Protein AF-A0A9D8BHU9-F1 (afdb_monomer_lite)

Radius of gyration: 30.27 Å; chains: 1; bounding box: 78×52×70 Å

Secondary structure (DSSP, 8-state):
---THHHHTT-TTHHHHTT----SSPPP---HHHHHHHHHHHHS-TTS-HHHHHHHHHHHH-S---HHHHHHHHHHHHHHHHHHTT---------HHHHHHHHHHHHTT--HHHHHHHHHHHH-S---HHHHHHHHHHHHHHHHHHHHHHHHHHHHHHHHTT----HHHHHHHHHHHHHHHHHHHHHHHHHHHHHHHT-S---HHHHHHHHHHHHHHHTT--S-SS----HHHHHHHHHHHHTT--HHHHHHHHHHHH-S---HHHHHHHHHHHHHHHTT--

Structure (mmCIF, N/CA/C/O backbone):
data_AF-A0A9D8BHU9-F1
#
_entry.id   AF-A0A9D8BHU9-F1
#
loop_
_atom_site.group_PDB
_atom_site.id
_atom_site.type_symbol
_atom_site.label_atom_id
_atom_site.label_alt_id
_atom_site.label_comp_id
_atom_site.label_asym_id
_atom_site.label_entity_id
_atom_site.label_seq_id
_atom_site.pdbx_PDB_ins_code
_atom_site.Cartn_x
_atom_site.Cartn_y
_atom_site.Cartn_z
_atom_site.occupancy
_atom_site.B_iso_or_equiv
_atom_site.auth_seq_id
_atom_site.auth_comp_id
_atom_site.auth_asym_id
_atom_site.auth_atom_id
_atom_site.pdbx_PDB_model_num
ATOM 1 N N . MET A 1 1 ? 46.594 -18.422 -34.833 1.00 39.94 1 MET A N 1
ATOM 2 C CA . MET A 1 1 ? 45.752 -19.369 -34.076 1.00 39.94 1 MET A CA 1
ATOM 3 C C . MET A 1 1 ? 44.321 -18.938 -34.305 1.00 39.94 1 MET A C 1
ATOM 5 O O . MET A 1 1 ? 43.954 -17.862 -33.851 1.00 39.94 1 MET A O 1
ATOM 9 N N . GLU A 1 2 ? 43.574 -19.677 -35.121 1.00 33.12 2 GLU A N 1
ATOM 10 C CA . GLU A 1 2 ? 42.150 -19.392 -35.324 1.00 33.12 2 GLU A CA 1
ATOM 11 C C . GLU A 1 2 ? 41.398 -19.669 -34.018 1.00 33.12 2 GLU A C 1
ATOM 13 O O . GLU A 1 2 ? 41.682 -20.653 -33.335 1.00 33.12 2 GLU A O 1
ATOM 18 N N . SER A 1 3 ? 40.510 -18.754 -33.623 1.00 39.00 3 SER A N 1
ATOM 19 C CA . SER A 1 3 ? 39.785 -18.862 -32.361 1.00 39.00 3 SER A CA 1
ATOM 20 C C . SER A 1 3 ? 38.813 -20.039 -32.400 1.00 39.00 3 SER A C 1
ATOM 22 O O . SER A 1 3 ? 38.124 -20.273 -33.395 1.00 39.00 3 SER A O 1
ATOM 24 N N . VAL A 1 4 ? 38.717 -20.743 -31.272 1.00 40.56 4 VAL A N 1
ATOM 25 C CA . VAL A 1 4 ? 37.758 -21.832 -31.006 1.00 40.56 4 VAL A CA 1
ATOM 26 C C . VAL A 1 4 ? 36.315 -21.425 -31.375 1.00 40.56 4 VAL A C 1
ATOM 28 O O . VAL A 1 4 ? 35.506 -22.258 -31.775 1.00 40.56 4 VAL A O 1
ATOM 31 N N . SER A 1 5 ? 36.022 -20.119 -31.374 1.00 46.56 5 SER A N 1
ATOM 32 C CA . SER A 1 5 ? 34.764 -19.494 -31.799 1.00 46.56 5 SER A CA 1
ATOM 33 C C . SER A 1 5 ? 34.337 -19.806 -33.243 1.00 46.56 5 SER A C 1
ATOM 35 O O . SER A 1 5 ? 33.141 -19.843 -33.518 1.00 46.56 5 SER A O 1
ATOM 37 N N . ARG A 1 6 ? 35.267 -20.065 -34.179 1.00 43.34 6 ARG A N 1
ATOM 38 C CA . ARG A 1 6 ? 34.909 -20.423 -35.570 1.00 43.34 6 ARG A CA 1
ATOM 39 C C . ARG A 1 6 ? 34.531 -21.895 -35.757 1.00 43.34 6 ARG A C 1
ATOM 41 O O . ARG A 1 6 ? 33.877 -22.214 -36.744 1.00 43.34 6 ARG A O 1
ATOM 48 N N . GLN A 1 7 ? 34.893 -22.780 -34.827 1.00 44.56 7 GLN A N 1
ATOM 49 C CA . GLN A 1 7 ? 34.564 -24.210 -34.914 1.00 44.56 7 GLN A CA 1
ATOM 50 C C . GLN A 1 7 ? 33.160 -24.543 -34.390 1.00 44.56 7 GLN A C 1
ATOM 52 O O . GLN A 1 7 ? 32.580 -25.540 -34.801 1.00 44.56 7 GLN A O 1
ATOM 57 N N . VAL A 1 8 ? 32.576 -23.702 -33.533 1.00 43.91 8 VAL A N 1
ATOM 58 C CA . VAL A 1 8 ? 31.226 -23.943 -32.985 1.00 43.91 8 VAL A CA 1
ATOM 59 C C . VAL A 1 8 ? 30.130 -23.654 -34.022 1.00 43.91 8 VAL A C 1
ATOM 61 O O . VAL A 1 8 ? 29.099 -24.317 -34.038 1.00 4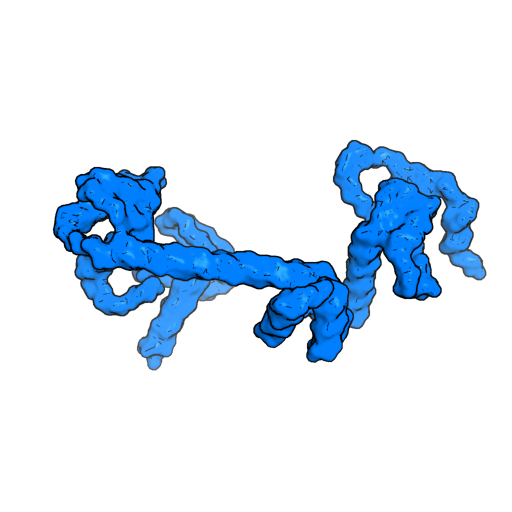3.91 8 VAL A O 1
ATOM 64 N N . LEU A 1 9 ? 30.375 -22.726 -34.954 1.00 42.84 9 LEU A N 1
ATOM 65 C CA . LEU A 1 9 ? 29.434 -22.371 -36.027 1.00 42.84 9 LEU A CA 1
ATOM 66 C C . LEU A 1 9 ? 29.365 -23.401 -37.171 1.00 42.84 9 LEU A C 1
ATOM 68 O O . LEU A 1 9 ? 28.522 -23.262 -38.055 1.00 42.84 9 LEU A O 1
ATOM 72 N N . SER A 1 10 ? 30.229 -24.423 -37.184 1.00 45.78 10 SER A N 1
ATOM 73 C CA . SER A 1 10 ? 30.308 -25.403 -38.276 1.00 45.78 10 SER A CA 1
ATOM 74 C C . SER A 1 10 ? 29.698 -26.774 -37.960 1.00 45.78 10 SER A C 1
ATOM 76 O O . SER A 1 10 ? 29.683 -27.627 -38.846 1.00 45.78 10 SER A O 1
ATOM 78 N N . GLN A 1 11 ? 29.166 -27.010 -36.749 1.00 41.47 11 GLN A N 1
ATOM 79 C CA . GLN A 1 11 ? 28.627 -28.324 -36.363 1.00 41.47 11 GLN A CA 1
ATOM 80 C C . GLN A 1 11 ? 27.308 -28.239 -35.563 1.00 41.47 11 GLN A C 1
ATOM 82 O O . GLN A 1 11 ? 27.327 -28.167 -34.334 1.00 41.47 11 GLN A O 1
ATOM 87 N N . PRO A 1 12 ? 26.140 -28.308 -36.234 1.00 48.16 12 PRO A N 1
ATOM 88 C CA . PRO A 1 12 ? 24.819 -28.215 -35.597 1.00 48.16 12 PRO A CA 1
ATOM 89 C C . PRO A 1 12 ? 24.430 -29.426 -34.726 1.00 48.16 12 PRO A C 1
ATOM 91 O O . PRO A 1 12 ? 23.408 -29.384 -34.042 1.00 48.16 12 PRO A O 1
ATOM 94 N N . GLU A 1 13 ? 25.213 -30.508 -34.725 1.00 44.91 13 GLU A N 1
ATOM 95 C CA . GLU A 1 13 ? 24.886 -31.725 -33.964 1.00 44.91 13 GLU A CA 1
ATOM 96 C C . GLU A 1 13 ? 25.312 -31.652 -32.488 1.00 44.91 13 GLU A C 1
ATOM 98 O O . GLU A 1 13 ? 24.606 -32.171 -31.626 1.00 44.91 13 GLU A O 1
ATOM 103 N N . LEU A 1 14 ? 26.375 -30.906 -32.164 1.00 43.66 14 LEU A N 1
ATOM 104 C CA . LEU A 1 14 ? 26.862 -30.729 -30.785 1.00 43.66 14 LEU A CA 1
ATOM 105 C C . LEU A 1 14 ? 25.908 -29.901 -29.904 1.00 43.66 14 LEU A C 1
ATOM 107 O O . LEU A 1 14 ? 25.854 -30.095 -28.691 1.00 43.66 14 LEU A O 1
ATOM 111 N N . ALA A 1 15 ? 25.100 -29.016 -30.498 1.00 46.72 15 ALA A N 1
ATOM 112 C CA . ALA A 1 15 ? 24.096 -28.236 -29.768 1.00 46.72 15 ALA A CA 1
ATOM 113 C C . ALA A 1 15 ? 22.896 -29.086 -29.306 1.00 46.72 15 ALA A C 1
ATOM 115 O O . ALA A 1 15 ? 22.236 -28.746 -28.322 1.00 46.72 15 ALA A O 1
ATOM 116 N N . LYS A 1 16 ? 22.614 -30.205 -29.991 1.00 44.91 16 LYS A N 1
ATOM 117 C CA . LYS A 1 16 ? 21.457 -31.061 -29.690 1.00 44.91 16 LYS A CA 1
ATOM 118 C C . LYS A 1 16 ? 21.669 -31.961 -28.475 1.00 44.91 16 LYS A C 1
ATOM 120 O O . LYS A 1 16 ? 20.693 -32.289 -27.806 1.00 44.91 16 LYS A O 1
ATOM 125 N N . GLU A 1 17 ? 22.909 -32.315 -28.147 1.00 40.69 17 GLU A N 1
ATOM 126 C CA . GLU A 1 17 ? 23.199 -33.215 -27.021 1.00 40.69 17 GLU A CA 1
ATOM 127 C C . GLU A 1 17 ? 23.060 -32.526 -25.649 1.00 40.69 17 GLU A C 1
ATOM 129 O O . GLU A 1 17 ? 22.723 -33.167 -24.658 1.00 40.69 17 GLU A O 1
ATOM 134 N N . VAL A 1 18 ? 23.209 -31.196 -25.590 1.00 45.12 18 VAL A N 1
ATOM 135 C CA . VAL A 1 18 ? 23.113 -30.415 -24.338 1.00 45.12 18 VAL A CA 1
ATOM 136 C C . VAL A 1 18 ? 21.657 -30.138 -23.917 1.00 45.12 18 VAL A C 1
ATOM 138 O O . VAL A 1 18 ? 21.396 -29.793 -22.766 1.00 45.12 18 VAL A O 1
ATOM 141 N N . LEU A 1 19 ? 20.686 -30.311 -24.820 1.00 43.03 19 LEU A N 1
ATOM 142 C CA . LEU A 1 19 ? 19.278 -29.938 -24.601 1.00 43.03 19 LEU A CA 1
ATOM 143 C C . LEU A 1 19 ? 18.339 -31.135 -24.378 1.00 43.03 19 LEU A C 1
ATOM 145 O O . LEU A 1 19 ? 17.120 -30.970 -24.272 1.00 43.03 19 LEU A O 1
ATOM 149 N N . GLY A 1 20 ? 18.889 -32.344 -24.261 1.00 39.78 20 GLY A N 1
ATOM 150 C CA . GLY A 1 20 ? 18.125 -33.533 -23.909 1.00 39.78 20 GLY A CA 1
ATOM 151 C C . GLY A 1 20 ? 17.653 -33.491 -22.456 1.00 39.78 20 GLY A C 1
ATOM 152 O O . GLY A 1 20 ? 18.454 -33.657 -21.545 1.00 39.78 20 GLY A O 1
ATOM 153 N N . THR A 1 21 ? 16.335 -33.368 -22.271 1.00 40.16 21 THR A N 1
ATOM 154 C CA . THR A 1 21 ? 15.539 -33.468 -21.027 1.00 40.16 21 THR A CA 1
ATOM 155 C C . THR A 1 21 ? 15.385 -32.195 -20.186 1.00 40.16 21 THR A C 1
ATOM 157 O O . THR A 1 21 ? 16.204 -31.918 -19.328 1.00 40.16 21 THR A O 1
ATOM 160 N N . GLN A 1 22 ? 14.259 -31.479 -20.358 1.00 32.69 22 GLN A N 1
ATOM 161 C CA . GLN A 1 22 ? 13.380 -30.986 -19.272 1.00 32.69 22 GLN A CA 1
ATOM 162 C C . GLN A 1 22 ? 12.057 -30.430 -19.846 1.00 32.69 22 GLN A C 1
ATOM 164 O O . GLN A 1 22 ? 11.894 -29.229 -20.064 1.00 32.69 22 GLN A O 1
ATOM 169 N N . GLU A 1 23 ? 11.058 -31.293 -20.039 1.00 37.03 23 GLU A N 1
ATOM 170 C CA . GLU A 1 23 ? 9.674 -30.856 -20.260 1.00 37.03 23 GLU A CA 1
ATOM 171 C C . GLU A 1 23 ? 8.953 -30.622 -18.924 1.00 37.03 23 GLU A C 1
ATOM 173 O O . GLU A 1 23 ? 8.615 -31.568 -18.213 1.00 37.03 23 GLU A O 1
ATOM 178 N N . LYS A 1 24 ? 8.712 -29.340 -18.608 1.00 37.56 24 LYS A N 1
ATOM 179 C CA . LYS A 1 24 ? 7.499 -28.745 -17.990 1.00 37.56 24 LYS A CA 1
ATOM 180 C C . LYS A 1 24 ? 7.850 -27.372 -17.409 1.00 37.56 24 LYS A C 1
ATOM 182 O O . LYS A 1 24 ? 8.473 -27.272 -16.360 1.00 37.56 24 LYS A O 1
ATOM 187 N N . LYS A 1 25 ? 7.415 -26.297 -18.085 1.00 42.12 25 LYS A N 1
ATOM 188 C CA . LYS A 1 25 ? 7.628 -24.885 -17.684 1.00 42.12 25 LYS A CA 1
ATOM 189 C C . LYS A 1 25 ? 9.080 -24.566 -17.286 1.00 42.12 25 LYS A C 1
ATOM 191 O O . LYS A 1 25 ? 9.311 -23.799 -16.348 1.00 42.12 25 LYS A O 1
ATOM 196 N N . ALA A 1 26 ? 10.051 -25.133 -17.999 1.00 43.44 26 ALA A N 1
ATOM 197 C CA . ALA A 1 26 ? 11.437 -24.726 -17.861 1.00 43.44 26 ALA A CA 1
ATOM 198 C C . ALA A 1 26 ? 11.527 -23.253 -18.282 1.00 43.44 26 ALA A C 1
ATOM 200 O O . ALA A 1 26 ? 11.191 -22.888 -19.408 1.00 43.44 26 ALA A O 1
ATOM 201 N N . ARG A 1 27 ? 11.913 -22.376 -17.351 1.00 54.16 27 ARG A N 1
ATOM 202 C CA . ARG A 1 27 ? 12.386 -21.044 -17.731 1.00 54.16 27 ARG A CA 1
ATOM 203 C C . ARG A 1 27 ? 13.552 -21.279 -18.681 1.00 54.16 27 ARG A C 1
ATOM 205 O O . ARG A 1 27 ? 14.498 -21.945 -18.277 1.00 54.16 27 ARG A O 1
ATOM 212 N N . MET A 1 28 ? 13.464 -20.765 -19.905 1.00 63.69 28 MET A N 1
ATOM 213 C CA . MET A 1 28 ? 14.573 -20.791 -20.856 1.00 63.69 28 MET A CA 1
ATOM 214 C C . MET A 1 28 ? 15.835 -20.280 -20.151 1.00 63.69 28 MET A C 1
ATOM 216 O O . MET A 1 28 ? 15.861 -19.151 -19.652 1.00 63.69 28 MET A O 1
ATOM 220 N N . VAL A 1 29 ? 16.834 -21.153 -20.022 1.00 74.94 29 VAL A N 1
ATOM 221 C CA . VAL A 1 29 ? 18.119 -20.830 -19.401 1.00 74.94 29 VAL A CA 1
ATOM 222 C C . VAL A 1 29 ? 19.018 -20.297 -20.503 1.00 74.94 29 VAL A C 1
ATOM 224 O O . VAL A 1 29 ? 19.355 -21.018 -21.434 1.00 74.94 29 VAL A O 1
ATOM 227 N N . TRP A 1 30 ? 19.385 -19.023 -20.405 1.00 78.69 30 TRP A N 1
ATOM 228 C CA . TRP A 1 30 ? 20.276 -18.381 -21.365 1.00 78.69 30 TRP A CA 1
ATOM 229 C C . TRP A 1 30 ? 21.719 -18.809 -21.121 1.00 78.69 30 TRP A C 1
ATOM 231 O O . TRP A 1 30 ? 22.344 -18.340 -20.167 1.00 78.69 30 TRP A O 1
ATOM 241 N N . THR A 1 31 ? 22.235 -19.674 -21.988 1.00 84.12 31 THR A N 1
ATOM 242 C CA . THR A 1 31 ? 23.644 -20.087 -21.992 1.00 84.12 31 THR A CA 1
ATOM 243 C C . THR A 1 31 ? 24.539 -18.973 -22.546 1.00 84.12 31 THR A C 1
ATOM 245 O O . THR A 1 31 ? 24.056 -18.059 -23.217 1.00 84.12 31 THR A O 1
ATOM 248 N N . GLU A 1 32 ? 25.845 -19.024 -22.266 1.00 79.69 32 GLU A N 1
ATOM 249 C CA . GLU A 1 32 ? 26.810 -18.046 -22.798 1.00 79.69 32 GLU A CA 1
ATOM 250 C C . GLU A 1 32 ? 26.777 -17.952 -24.337 1.00 79.69 32 GLU A C 1
ATOM 252 O O . GLU A 1 32 ? 26.627 -16.836 -24.835 1.00 79.69 32 GLU A O 1
ATOM 257 N N . PRO A 1 33 ? 26.739 -19.064 -25.106 1.00 84.25 33 PRO A N 1
ATOM 258 C CA . PRO A 1 33 ? 26.632 -18.997 -26.567 1.00 84.25 33 PRO A CA 1
ATOM 259 C C . PRO A 1 33 ? 25.368 -18.288 -27.067 1.00 84.25 33 PRO A C 1
ATOM 261 O O . PRO A 1 33 ? 25.405 -17.561 -28.058 1.00 84.25 33 PRO A O 1
ATOM 264 N N . MET A 1 34 ? 24.237 -18.452 -26.372 1.00 85.06 34 MET A N 1
ATOM 265 C CA . MET A 1 34 ? 22.999 -17.748 -26.724 1.00 85.06 34 MET A CA 1
ATOM 266 C C . MET A 1 34 ? 23.099 -16.246 -26.435 1.00 85.06 34 MET A C 1
ATOM 268 O O . MET A 1 34 ? 22.545 -15.435 -27.174 1.00 85.06 34 MET A O 1
ATOM 272 N N . GLN A 1 35 ? 23.786 -15.858 -25.357 1.00 85.38 35 GLN A N 1
ATOM 273 C CA . GLN A 1 35 ? 24.003 -14.450 -25.013 1.00 85.38 35 GLN A CA 1
ATOM 274 C C . GLN A 1 35 ? 24.942 -13.769 -26.016 1.00 85.38 35 GLN A C 1
ATOM 276 O O . GLN A 1 35 ? 24.689 -12.628 -26.406 1.00 85.38 35 GLN A O 1
ATOM 281 N N . GLU A 1 36 ? 25.984 -14.468 -26.466 1.00 82.62 36 GLU A N 1
ATOM 282 C 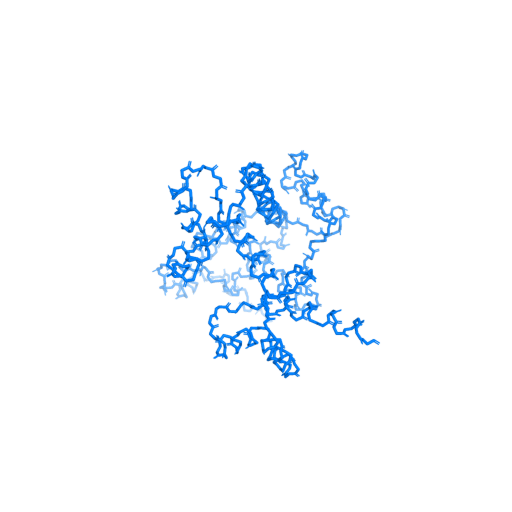CA . GLU A 1 36 ? 26.903 -13.997 -27.506 1.00 82.62 36 GLU A CA 1
ATOM 283 C C . GLU A 1 36 ? 26.200 -13.843 -28.858 1.00 82.62 36 GLU A C 1
ATOM 285 O O . GLU A 1 36 ? 26.286 -12.779 -29.469 1.00 82.62 36 GLU A O 1
ATOM 290 N N . ALA A 1 37 ? 25.429 -14.846 -29.288 1.00 85.31 37 ALA A N 1
ATOM 291 C CA . ALA A 1 37 ? 24.661 -14.779 -30.531 1.00 85.31 37 ALA A CA 1
ATOM 292 C C . ALA A 1 37 ? 23.639 -13.632 -30.523 1.00 85.31 37 ALA A C 1
ATOM 294 O O . ALA A 1 37 ? 23.560 -12.869 -31.482 1.00 85.31 37 ALA A O 1
ATOM 295 N N . LEU A 1 38 ? 22.909 -13.453 -29.415 1.00 85.19 38 LEU A N 1
ATOM 296 C CA . LEU A 1 38 ? 21.987 -12.328 -29.243 1.00 85.19 38 LEU A CA 1
ATOM 297 C C . LEU A 1 38 ? 22.713 -10.978 -29.328 1.00 85.19 38 LEU A C 1
ATOM 299 O O . LEU A 1 38 ? 22.174 -10.022 -29.882 1.00 85.19 38 LEU A O 1
ATOM 303 N N . THR A 1 39 ? 23.929 -10.906 -28.781 1.00 84.25 39 THR A N 1
ATOM 304 C CA . THR A 1 39 ? 24.759 -9.700 -28.825 1.00 84.25 39 THR A CA 1
ATOM 305 C C . THR A 1 39 ? 25.193 -9.378 -30.243 1.00 84.25 39 THR A C 1
ATOM 307 O O . THR A 1 39 ? 24.992 -8.252 -30.681 1.00 84.25 39 THR A O 1
ATOM 310 N N . LEU A 1 40 ? 25.694 -10.362 -30.986 1.00 84.81 40 LEU A N 1
ATOM 311 C CA . LEU A 1 40 ? 26.101 -10.179 -32.379 1.00 84.81 40 LEU A CA 1
ATOM 312 C C . LEU A 1 40 ? 24.921 -9.756 -33.260 1.00 84.81 40 LEU A C 1
ATOM 314 O O . LEU A 1 40 ? 24.995 -8.736 -33.938 1.00 84.81 40 LEU A O 1
ATOM 318 N N . LEU A 1 41 ? 23.795 -10.473 -33.177 1.00 81.69 41 LEU A N 1
ATOM 319 C CA . LEU A 1 41 ? 22.604 -10.189 -33.985 1.00 81.69 41 LEU A CA 1
ATOM 320 C C . LEU A 1 41 ? 22.033 -8.784 -33.749 1.00 81.69 41 LEU A C 1
ATOM 322 O O . LEU A 1 41 ? 21.426 -8.216 -34.659 1.00 81.69 41 LEU A O 1
ATOM 326 N N . HIS A 1 42 ? 22.193 -8.235 -32.540 1.00 78.75 42 HIS A N 1
ATOM 327 C CA . HIS A 1 42 ? 21.678 -6.912 -32.198 1.00 78.75 42 HIS A CA 1
ATOM 328 C C . HIS A 1 42 ? 22.709 -5.786 -32.378 1.00 78.75 42 HIS A C 1
ATOM 330 O O . HIS A 1 42 ? 22.337 -4.694 -32.803 1.00 78.75 42 HIS A O 1
ATOM 336 N N . GLU A 1 43 ? 23.995 -6.025 -32.105 1.00 77.06 43 GLU A N 1
ATOM 337 C CA . GLU A 1 43 ? 25.061 -5.026 -32.289 1.00 77.06 43 GLU A CA 1
ATOM 338 C C . GLU A 1 43 ? 25.413 -4.816 -33.773 1.00 77.06 43 GLU A C 1
ATOM 340 O O . GLU A 1 43 ? 25.738 -3.693 -34.156 1.00 77.06 43 GLU A O 1
ATOM 345 N N . GLU A 1 44 ? 25.283 -5.839 -34.631 1.00 75.81 44 GLU A N 1
ATOM 346 C CA . GLU A 1 44 ? 25.519 -5.707 -36.080 1.00 75.81 44 GLU A CA 1
ATOM 347 C C . GLU A 1 44 ? 24.479 -4.817 -36.779 1.00 75.81 44 GLU A C 1
ATOM 349 O O . GLU A 1 44 ? 24.793 -4.145 -37.764 1.00 75.81 44 GLU A O 1
ATOM 354 N N . ASN A 1 45 ? 23.241 -4.772 -36.273 1.00 72.75 45 ASN A N 1
ATOM 355 C CA . ASN A 1 45 ? 22.207 -3.867 -36.772 1.00 72.75 45 ASN A CA 1
ATOM 356 C C . ASN A 1 45 ? 21.201 -3.482 -35.666 1.00 72.75 45 ASN A C 1
ATOM 358 O O . ASN A 1 45 ? 20.135 -4.094 -35.555 1.00 72.75 45 ASN A O 1
ATOM 362 N N . PRO A 1 46 ? 21.476 -2.415 -34.892 1.00 71.00 46 PRO A N 1
ATOM 363 C CA . PRO A 1 46 ? 20.626 -1.995 -33.772 1.00 71.00 46 PRO A CA 1
ATOM 364 C C . PRO A 1 46 ? 19.212 -1.541 -34.169 1.00 71.00 46 PRO A C 1
ATOM 366 O O . PRO A 1 46 ? 18.330 -1.439 -33.317 1.00 71.00 46 PRO A O 1
ATOM 369 N N . ALA A 1 47 ? 18.981 -1.237 -35.453 1.00 66.19 47 ALA A N 1
ATOM 370 C CA . ALA A 1 47 ? 17.671 -0.847 -35.977 1.00 66.19 47 ALA A CA 1
ATOM 371 C C . ALA A 1 47 ? 16.784 -2.051 -36.346 1.00 66.19 47 ALA A C 1
ATOM 373 O O . ALA A 1 47 ? 15.624 -1.868 -36.722 1.00 66.19 47 ALA A O 1
ATOM 374 N N . ARG A 1 48 ? 17.321 -3.274 -36.261 1.00 74.75 48 ARG A N 1
ATOM 375 C CA . ARG A 1 48 ? 16.618 -4.510 -36.609 1.00 74.75 48 ARG A CA 1
ATOM 376 C C . ARG A 1 48 ? 15.508 -4.819 -35.602 1.00 74.75 48 ARG A C 1
ATOM 378 O O . ARG A 1 48 ? 15.648 -4.569 -34.403 1.00 74.75 48 ARG A O 1
ATOM 385 N N . SER A 1 49 ? 14.385 -5.347 -36.089 1.00 80.75 49 SER A N 1
ATOM 386 C CA . SER A 1 49 ? 13.243 -5.660 -35.230 1.00 80.75 49 SER A CA 1
ATOM 387 C C . SER A 1 49 ? 13.551 -6.848 -34.306 1.00 80.75 49 SER A C 1
ATOM 389 O O . SER A 1 49 ? 14.309 -7.753 -34.660 1.00 80.75 49 SER A O 1
ATOM 391 N N . TRP A 1 50 ? 12.953 -6.869 -33.110 1.00 82.62 50 TRP A N 1
ATOM 392 C CA . TRP A 1 50 ? 13.113 -7.995 -32.179 1.00 82.62 50 TRP A CA 1
ATOM 393 C C . TRP A 1 50 ? 12.456 -9.283 -32.678 1.00 82.62 50 TRP A C 1
ATOM 395 O O . TRP A 1 50 ? 12.848 -10.361 -32.238 1.00 82.62 50 TRP A O 1
ATOM 405 N N . GLU A 1 51 ? 11.490 -9.169 -33.586 1.00 81.88 51 GLU A N 1
ATOM 406 C CA . GLU A 1 51 ? 10.864 -10.296 -34.268 1.00 81.88 51 GLU A CA 1
ATOM 407 C C . GLU A 1 51 ? 11.873 -11.007 -35.177 1.00 81.88 51 GLU A C 1
ATOM 409 O O . GLU A 1 51 ? 12.056 -12.216 -35.049 1.00 81.88 51 GLU A O 1
ATOM 414 N N . ASP A 1 52 ? 12.623 -10.256 -35.989 1.00 81.50 52 ASP A N 1
ATOM 415 C CA . ASP A 1 52 ? 13.673 -10.818 -36.852 1.00 81.50 52 ASP A CA 1
ATOM 416 C C . ASP A 1 52 ? 14.809 -11.442 -36.028 1.00 81.50 52 ASP A C 1
ATOM 418 O O . ASP A 1 52 ? 15.292 -12.531 -36.333 1.00 81.50 52 ASP A O 1
ATOM 422 N N . VAL A 1 53 ? 15.218 -10.771 -34.944 1.00 82.81 53 VAL A N 1
ATOM 423 C CA . VAL A 1 53 ? 16.244 -11.291 -34.024 1.00 82.81 53 VAL A CA 1
ATOM 424 C C . VAL A 1 53 ? 15.772 -12.585 -33.356 1.00 82.81 53 VAL A C 1
ATOM 426 O O . VAL A 1 53 ? 16.559 -13.508 -33.170 1.00 82.81 53 VAL A O 1
ATOM 429 N N . ALA A 1 54 ? 14.493 -12.679 -32.990 1.00 84.94 54 ALA A N 1
ATOM 430 C CA . ALA A 1 54 ? 13.929 -13.883 -32.393 1.00 84.94 54 ALA A CA 1
ATOM 431 C C . ALA A 1 54 ? 13.871 -15.055 -33.378 1.00 84.94 54 ALA A C 1
ATOM 433 O O . ALA A 1 54 ? 14.208 -16.169 -32.989 1.00 84.94 54 ALA A O 1
ATOM 434 N N . GLN A 1 55 ? 13.520 -14.805 -34.644 1.00 84.50 55 GLN A N 1
ATOM 435 C CA . GLN A 1 55 ? 13.532 -15.829 -35.694 1.00 84.50 55 GLN A CA 1
ATOM 436 C C . GLN A 1 55 ? 14.940 -16.391 -35.932 1.00 84.50 55 GLN A C 1
ATOM 438 O O . GLN A 1 55 ? 15.110 -17.607 -36.018 1.00 84.50 55 GLN A O 1
ATOM 443 N N . ASP A 1 56 ? 15.960 -15.529 -35.980 1.00 85.88 56 ASP A N 1
ATOM 444 C CA . ASP A 1 56 ? 17.352 -15.965 -36.138 1.00 85.88 56 ASP A CA 1
ATOM 445 C C . ASP A 1 56 ? 17.842 -16.754 -34.915 1.00 85.88 56 ASP A C 1
ATOM 447 O O . ASP A 1 56 ? 18.475 -17.801 -35.054 1.00 85.88 56 ASP A O 1
ATOM 451 N N . MET A 1 57 ? 17.497 -16.302 -33.707 1.00 85.75 57 MET A N 1
ATOM 452 C CA . MET A 1 57 ? 17.808 -17.022 -32.471 1.00 85.75 57 MET A CA 1
ATOM 453 C C . MET A 1 57 ? 17.125 -18.395 -32.420 1.00 85.75 57 MET A C 1
ATOM 455 O O . MET A 1 57 ? 17.763 -19.380 -32.047 1.00 85.75 57 MET A O 1
ATOM 459 N N . ASP A 1 58 ? 15.854 -18.485 -32.821 1.00 84.44 58 ASP A N 1
ATOM 460 C CA . ASP A 1 58 ? 15.114 -19.748 -32.884 1.00 84.44 58 ASP A CA 1
ATOM 461 C C . ASP A 1 58 ? 15.698 -20.695 -33.942 1.00 84.44 58 ASP A C 1
ATOM 463 O O . ASP A 1 58 ? 15.807 -21.896 -33.711 1.00 84.44 58 ASP A O 1
ATOM 467 N N . ARG A 1 59 ? 16.185 -20.165 -35.070 1.00 84.06 59 ARG A N 1
ATOM 468 C CA . ARG A 1 59 ? 16.884 -20.959 -36.091 1.00 84.06 59 ARG A CA 1
ATOM 469 C C . ARG A 1 59 ? 18.210 -21.535 -35.588 1.00 84.06 59 ARG A C 1
ATOM 471 O O . ARG A 1 59 ? 18.576 -22.639 -35.989 1.00 84.06 59 ARG A O 1
ATOM 478 N N . LEU A 1 60 ? 18.933 -20.793 -34.749 1.00 82.50 60 LEU A N 1
ATOM 479 C CA . LEU A 1 60 ? 20.244 -21.191 -34.227 1.00 82.50 60 LEU A CA 1
ATOM 480 C C . LEU A 1 60 ? 20.153 -22.176 -33.055 1.00 82.50 60 LEU A C 1
ATOM 482 O O . LEU A 1 60 ? 20.972 -23.088 -32.965 1.00 82.50 60 LEU A O 1
ATOM 486 N N . PHE A 1 61 ? 19.175 -22.002 -32.162 1.00 81.62 61 PHE A N 1
ATOM 487 C CA . PHE A 1 61 ? 19.115 -22.741 -30.893 1.00 81.62 61 PHE A CA 1
ATOM 488 C C . PHE A 1 61 ? 17.825 -23.549 -30.693 1.00 81.62 61 PHE A C 1
ATOM 490 O O . PHE A 1 61 ? 17.771 -24.398 -29.803 1.00 81.62 61 PHE A O 1
ATOM 497 N N . GLY A 1 62 ? 16.802 -23.328 -31.522 1.00 76.88 62 GLY A N 1
ATOM 498 C CA . GLY A 1 62 ? 15.476 -23.925 -31.378 1.00 76.88 62 GLY A CA 1
ATOM 499 C C . GLY A 1 62 ? 14.726 -23.470 -30.120 1.00 76.88 62 GLY A C 1
ATOM 500 O O . GLY A 1 62 ? 15.219 -22.698 -29.297 1.00 76.88 62 GLY A O 1
ATOM 501 N N . GLY A 1 63 ? 13.517 -24.009 -29.934 1.00 72.31 63 GLY A N 1
ATOM 502 C CA . GLY A 1 63 ? 12.782 -23.902 -28.668 1.00 72.31 63 GLY A CA 1
ATOM 503 C C . GLY A 1 63 ? 11.709 -22.811 -28.585 1.00 72.31 63 GLY A C 1
ATOM 504 O O . GLY A 1 63 ? 11.210 -22.557 -27.488 1.00 72.31 63 GLY A O 1
ATOM 505 N N . GLY A 1 64 ? 11.316 -22.192 -29.698 1.00 73.69 64 GLY A N 1
ATOM 506 C CA . GLY A 1 64 ? 10.241 -21.199 -29.751 1.00 73.69 64 GLY A CA 1
ATOM 507 C C . GLY A 1 64 ? 10.627 -19.885 -29.074 1.00 73.69 64 GLY A C 1
ATOM 508 O O . GLY A 1 64 ? 9.899 -19.392 -28.205 1.00 73.69 64 GLY A O 1
ATOM 509 N N . ILE A 1 65 ? 11.794 -19.334 -29.422 1.00 79.00 65 ILE A N 1
ATOM 510 C CA . ILE A 1 65 ? 12.301 -18.093 -28.819 1.00 79.00 65 ILE A CA 1
ATOM 511 C C . ILE A 1 65 ? 11.442 -16.906 -29.277 1.00 79.00 65 ILE A C 1
ATOM 513 O O . ILE A 1 65 ? 11.401 -16.567 -30.453 1.00 79.00 65 ILE A O 1
ATOM 517 N N . ALA A 1 66 ? 10.758 -16.246 -28.339 1.00 76.00 66 ALA A N 1
ATOM 518 C CA . ALA A 1 66 ? 9.912 -15.088 -28.636 1.00 76.00 66 ALA A CA 1
ATOM 519 C C . ALA A 1 66 ? 10.678 -13.754 -28.548 1.00 76.00 66 ALA A C 1
ATOM 521 O O . ALA A 1 66 ? 11.544 -13.576 -27.687 1.00 76.00 66 ALA A O 1
ATOM 522 N N . GLU A 1 67 ? 10.264 -12.759 -29.340 1.00 73.62 67 GLU A N 1
ATOM 523 C CA . GLU A 1 67 ? 10.830 -11.393 -29.349 1.00 73.62 67 GLU A CA 1
ATOM 524 C C . GLU A 1 67 ? 10.887 -10.724 -27.964 1.00 73.62 67 GLU A C 1
ATOM 526 O O . GLU A 1 67 ? 11.847 -10.033 -27.606 1.00 73.62 67 GLU A O 1
ATOM 531 N N . THR A 1 68 ? 9.879 -10.974 -27.129 1.00 68.31 68 THR A N 1
ATOM 532 C CA . THR A 1 68 ? 9.807 -10.451 -25.758 1.00 68.31 68 THR A CA 1
ATOM 533 C C . THR A 1 68 ? 10.887 -11.043 -24.851 1.00 68.31 68 THR A C 1
ATOM 535 O O . THR A 1 68 ? 11.335 -10.383 -23.913 1.00 68.31 68 THR A O 1
ATOM 538 N N . ILE A 1 69 ? 11.336 -12.268 -25.136 1.00 76.94 69 ILE A N 1
ATOM 539 C CA . ILE A 1 69 ? 12.395 -12.949 -24.390 1.00 76.94 69 ILE A CA 1
ATOM 540 C C . ILE A 1 69 ? 13.759 -12.411 -24.834 1.00 76.94 69 ILE A C 1
ATOM 542 O O . ILE A 1 69 ? 14.552 -12.042 -23.968 1.00 76.94 69 ILE A O 1
ATOM 546 N N . CYS A 1 70 ? 14.005 -12.275 -26.145 1.00 75.94 70 CYS A N 1
ATOM 547 C CA . CYS A 1 70 ? 15.243 -11.686 -26.674 1.00 75.94 70 CYS A CA 1
ATOM 548 C C . CYS A 1 70 ? 15.457 -10.252 -26.167 1.00 75.94 70 CYS A C 1
ATOM 550 O O . CYS A 1 70 ? 16.497 -9.948 -25.584 1.00 75.94 70 CYS A O 1
ATOM 552 N N . SER A 1 71 ? 14.444 -9.390 -26.285 1.00 78.00 71 SER A N 1
ATOM 553 C CA . SER A 1 71 ? 14.522 -7.997 -25.811 1.00 78.00 71 SER A CA 1
ATOM 554 C C . SER A 1 71 ? 14.743 -7.887 -24.293 1.00 78.00 71 SER A C 1
ATOM 556 O O . SER A 1 71 ? 15.537 -7.065 -23.820 1.00 78.00 71 SER A O 1
ATOM 558 N N . SER A 1 72 ? 14.083 -8.739 -23.500 1.00 71.38 72 SER A N 1
ATOM 559 C CA . SER A 1 72 ? 14.274 -8.788 -22.044 1.00 71.38 72 SER A CA 1
ATOM 560 C C . SER A 1 72 ? 15.674 -9.271 -21.655 1.00 71.38 72 SER A C 1
ATOM 562 O O . SER A 1 72 ? 16.253 -8.769 -20.682 1.00 71.38 72 SER A O 1
ATOM 564 N N . GLN A 1 73 ? 16.218 -10.253 -22.377 1.00 81.06 73 GLN A N 1
ATOM 565 C CA . GLN A 1 73 ? 17.565 -10.752 -22.129 1.00 81.06 73 GLN A CA 1
ATOM 566 C C . GLN A 1 73 ? 18.615 -9.707 -22.505 1.00 81.06 73 GLN A C 1
ATOM 568 O O . GLN A 1 73 ? 19.510 -9.451 -21.703 1.00 81.06 73 GLN A O 1
ATOM 573 N N . TRP A 1 74 ? 18.460 -9.040 -23.651 1.00 80.94 74 TRP A N 1
ATOM 574 C CA . TRP A 1 74 ? 19.339 -7.950 -24.073 1.00 80.94 74 TRP A CA 1
ATOM 575 C C . TRP A 1 74 ? 19.431 -6.848 -23.014 1.00 80.94 74 TRP A C 1
ATOM 577 O O . TRP A 1 74 ? 20.514 -6.527 -22.532 1.00 80.94 74 TRP A O 1
ATOM 587 N N . THR A 1 75 ? 18.279 -6.387 -22.518 1.00 72.31 75 THR A N 1
ATOM 588 C CA . THR A 1 75 ? 18.209 -5.395 -21.429 1.00 72.31 75 THR A CA 1
ATOM 589 C C . THR A 1 75 ? 18.958 -5.861 -20.168 1.00 72.31 75 THR A C 1
ATOM 591 O O . THR A 1 75 ? 19.521 -5.061 -19.414 1.00 72.31 75 THR A O 1
ATOM 594 N N . SER A 1 76 ? 18.943 -7.168 -19.893 1.00 74.88 76 SER A N 1
ATOM 595 C CA . SER A 1 76 ? 19.636 -7.760 -18.744 1.00 74.88 76 SER A CA 1
ATOM 596 C C . SER A 1 76 ? 21.152 -7.822 -18.958 1.00 74.88 76 SER A C 1
ATOM 598 O O . SER A 1 76 ? 21.899 -7.562 -18.012 1.00 74.88 76 SER A O 1
ATOM 600 N N . LEU A 1 77 ? 21.603 -8.101 -20.185 1.00 77.06 77 LEU A N 1
ATOM 601 C CA . LEU A 1 77 ? 23.014 -8.091 -20.581 1.00 77.06 77 LEU A CA 1
ATOM 602 C C . LEU A 1 77 ? 23.598 -6.678 -20.565 1.00 77.06 77 LEU A C 1
ATOM 604 O O . LEU A 1 77 ? 24.646 -6.468 -19.960 1.00 77.06 77 LEU A O 1
ATOM 608 N N . GLU A 1 78 ? 22.891 -5.694 -21.121 1.00 73.25 78 GLU A N 1
ATOM 609 C CA . GLU A 1 78 ? 23.288 -4.282 -21.050 1.00 73.25 78 GLU A CA 1
ATOM 610 C C . GLU A 1 78 ? 23.437 -3.829 -19.599 1.00 73.25 78 GLU A C 1
ATOM 612 O O . GLU A 1 78 ? 24.417 -3.191 -19.217 1.00 73.25 78 GLU A O 1
ATOM 617 N N . ARG A 1 79 ? 22.491 -4.233 -18.746 1.00 64.12 79 ARG A N 1
ATOM 618 C CA . ARG A 1 79 ? 22.562 -3.948 -17.318 1.00 64.12 79 ARG A CA 1
ATOM 619 C C . ARG A 1 79 ? 23.793 -4.583 -16.662 1.00 64.12 79 ARG A C 1
ATOM 621 O O . ARG A 1 79 ? 24.380 -3.951 -15.787 1.00 64.12 79 ARG A O 1
ATOM 628 N N . LYS A 1 80 ? 24.155 -5.814 -17.035 1.00 75.38 80 LYS A N 1
ATOM 629 C CA . LYS A 1 80 ? 25.342 -6.513 -16.519 1.00 75.38 80 LYS A CA 1
ATOM 630 C C . LYS A 1 80 ? 26.628 -5.805 -16.966 1.00 75.38 80 LYS A C 1
ATOM 632 O O . LYS A 1 80 ? 27.423 -5.458 -16.098 1.00 75.38 80 LYS A O 1
ATOM 637 N N . LYS A 1 81 ? 26.751 -5.472 -18.260 1.00 72.81 81 LYS A N 1
ATOM 638 C CA . LYS A 1 81 ? 27.862 -4.680 -18.829 1.00 72.81 81 LYS A CA 1
ATOM 639 C C . LYS A 1 81 ? 28.038 -3.343 -18.088 1.00 72.81 81 LYS A C 1
ATOM 641 O O . LYS A 1 81 ? 29.145 -2.995 -17.695 1.00 72.81 81 LYS A O 1
ATOM 646 N N . MET A 1 82 ? 26.944 -2.625 -17.811 1.00 61.47 82 MET A N 1
ATOM 647 C CA . MET A 1 82 ? 26.978 -1.369 -17.042 1.00 61.47 82 MET A CA 1
ATOM 648 C C . MET A 1 82 ? 27.461 -1.562 -15.595 1.00 61.47 82 MET A C 1
ATOM 650 O O . MET A 1 82 ? 28.255 -0.768 -15.095 1.00 61.47 82 MET A O 1
ATOM 654 N N . MET A 1 83 ? 27.017 -2.628 -14.914 1.00 63.81 83 MET A N 1
ATOM 655 C CA . MET A 1 83 ? 27.489 -2.933 -13.557 1.00 63.81 83 MET A CA 1
ATOM 656 C C . MET A 1 83 ? 28.982 -3.281 -13.521 1.00 63.81 83 MET A C 1
ATOM 658 O O . MET A 1 83 ? 29.671 -2.842 -12.603 1.00 63.81 83 MET A O 1
ATOM 662 N N . GLU A 1 84 ? 29.476 -4.037 -14.504 1.00 75.19 84 GLU A N 1
ATOM 663 C CA . GLU A 1 84 ? 30.899 -4.383 -14.645 1.00 75.19 84 GLU A CA 1
ATOM 664 C C . GLU A 1 84 ? 31.759 -3.150 -14.959 1.00 75.19 84 GLU A C 1
ATOM 666 O O . GLU A 1 84 ? 32.863 -3.024 -14.437 1.00 75.19 84 GLU A O 1
ATOM 671 N N . ALA A 1 85 ? 31.219 -2.188 -15.713 1.00 67.94 85 ALA A N 1
ATOM 672 C CA . ALA A 1 85 ? 31.853 -0.899 -15.991 1.00 67.94 85 ALA A CA 1
ATOM 673 C C . ALA A 1 85 ? 31.826 0.094 -14.806 1.00 67.94 85 ALA A C 1
ATOM 675 O O . ALA A 1 85 ? 32.275 1.230 -14.942 1.00 67.94 85 ALA A O 1
ATOM 676 N N . GLY A 1 86 ? 31.293 -0.293 -13.640 1.00 48.66 86 GLY A N 1
ATOM 677 C CA . GLY A 1 86 ? 31.204 0.582 -12.465 1.00 48.66 86 GLY A CA 1
ATOM 678 C C . GLY A 1 86 ? 30.117 1.661 -12.555 1.00 48.66 86 GLY A C 1
ATOM 679 O O . GLY A 1 86 ? 30.021 2.511 -11.669 1.00 48.66 86 GLY A O 1
ATOM 680 N N . GLU A 1 87 ? 29.255 1.606 -13.571 1.00 51.69 87 GLU A N 1
ATOM 681 C CA . GLU A 1 87 ? 28.082 2.462 -13.725 1.00 51.69 87 GLU A CA 1
ATOM 682 C C . GLU A 1 87 ? 26.830 1.676 -13.315 1.00 51.69 87 GLU A C 1
ATOM 684 O O . GLU A 1 87 ? 26.119 1.132 -14.165 1.00 51.69 87 GLU A O 1
ATOM 689 N N . PRO A 1 88 ? 26.508 1.560 -12.009 1.00 49.09 88 PRO A N 1
ATOM 690 C CA . PRO A 1 88 ? 25.316 0.836 -11.605 1.00 49.09 88 PRO A CA 1
ATOM 691 C C . PRO A 1 88 ? 24.114 1.450 -12.328 1.00 49.09 88 PRO A C 1
ATOM 693 O O . PRO A 1 88 ? 23.979 2.681 -12.330 1.00 49.09 88 PRO A O 1
ATOM 696 N N . PRO A 1 89 ? 23.216 0.633 -12.917 1.00 48.03 89 PRO A N 1
ATOM 697 C CA . PRO A 1 89 ? 22.024 1.147 -13.568 1.00 48.03 89 PRO A CA 1
ATOM 698 C C . PRO A 1 89 ? 21.328 2.027 -12.544 1.00 48.03 89 PRO A C 1
ATOM 700 O O . PRO A 1 89 ? 20.876 1.524 -11.507 1.00 48.03 89 PRO A O 1
ATOM 703 N N . LYS A 1 90 ? 21.298 3.346 -12.789 1.00 45.28 90 LYS A N 1
ATOM 704 C CA . LYS A 1 90 ? 20.631 4.289 -11.894 1.00 45.28 90 LYS A CA 1
ATOM 705 C C . LYS A 1 90 ? 19.248 3.700 -11.674 1.00 45.28 90 LYS A C 1
ATOM 707 O O . LYS A 1 90 ? 18.448 3.648 -12.609 1.00 45.28 90 LYS A O 1
ATOM 712 N N . ARG A 1 91 ? 18.963 3.190 -10.466 1.00 43.78 91 ARG A N 1
ATOM 713 C CA . ARG A 1 91 ? 17.594 2.871 -10.059 1.00 43.78 91 ARG A CA 1
ATOM 714 C C . ARG A 1 91 ? 16.897 4.205 -10.202 1.00 43.78 91 ARG A C 1
ATOM 716 O O . ARG A 1 91 ? 17.075 5.041 -9.323 1.00 43.78 91 ARG A O 1
ATOM 723 N N . ARG A 1 92 ? 16.241 4.455 -11.342 1.00 53.88 92 ARG A N 1
ATOM 724 C CA . ARG A 1 92 ? 15.663 5.763 -11.631 1.00 53.88 92 ARG A CA 1
ATOM 725 C C . ARG A 1 92 ? 14.636 5.989 -10.548 1.00 53.88 92 ARG A C 1
ATOM 727 O O . ARG A 1 92 ? 13.564 5.388 -10.543 1.00 53.88 92 ARG A O 1
ATOM 734 N N . TYR A 1 93 ? 15.035 6.752 -9.544 1.00 59.38 93 TYR A N 1
ATOM 735 C CA . TYR A 1 93 ? 14.142 7.247 -8.538 1.00 59.38 93 TYR A CA 1
ATOM 736 C C . TYR A 1 93 ? 13.208 8.165 -9.307 1.00 59.38 93 TYR A C 1
ATOM 738 O O . TYR A 1 93 ? 13.614 9.223 -9.775 1.00 59.38 93 TYR A O 1
ATOM 746 N N . TRP A 1 94 ? 11.979 7.702 -9.524 1.00 68.56 94 TRP A N 1
ATOM 747 C CA . TRP A 1 94 ? 10.954 8.506 -10.169 1.00 68.56 94 TRP A CA 1
ATOM 748 C C . TRP A 1 94 ? 10.598 9.622 -9.203 1.00 68.56 94 TRP A C 1
ATOM 750 O O . TRP A 1 94 ? 9.811 9.399 -8.282 1.00 68.56 94 TRP A O 1
ATOM 760 N N . GLY A 1 95 ? 11.239 10.779 -9.369 1.00 72.69 95 GLY A N 1
ATOM 761 C CA . GLY A 1 95 ? 11.007 11.984 -8.580 1.00 72.69 95 GLY A CA 1
ATOM 762 C C . GLY A 1 95 ? 9.575 12.495 -8.724 1.00 72.69 95 GLY A C 1
ATOM 763 O O . GLY A 1 95 ? 8.787 11.962 -9.500 1.00 72.69 95 GLY A O 1
ATOM 764 N N . LYS A 1 96 ? 9.202 13.513 -7.943 1.00 76.56 96 LYS A N 1
ATOM 765 C CA . LYS A 1 96 ? 7.869 14.124 -8.064 1.00 76.56 96 LYS A CA 1
ATOM 766 C C . LYS A 1 96 ? 7.644 14.646 -9.486 1.00 76.56 96 LYS A C 1
ATOM 768 O O . LYS A 1 96 ? 6.661 14.258 -10.100 1.00 76.56 96 LYS A O 1
ATOM 773 N N . ASP A 1 97 ? 8.622 15.356 -10.026 1.00 80.06 97 ASP A N 1
ATOM 774 C CA . ASP A 1 97 ? 8.519 16.020 -11.328 1.00 80.06 97 ASP A CA 1
ATOM 775 C C . ASP A 1 97 ? 8.390 15.013 -12.480 1.00 80.06 97 ASP A C 1
ATOM 777 O O . ASP A 1 97 ? 7.550 15.172 -13.359 1.00 80.06 97 ASP A O 1
ATOM 781 N N . MET A 1 98 ? 9.122 13.895 -12.415 1.00 81.31 98 MET A N 1
ATOM 782 C CA . MET A 1 98 ? 8.982 12.792 -13.378 1.00 81.31 98 MET A CA 1
ATOM 783 C C . MET A 1 98 ? 7.594 12.148 -13.342 1.00 81.31 98 MET A C 1
ATOM 785 O O . MET A 1 98 ? 7.075 11.725 -14.369 1.00 81.31 98 MET A O 1
ATOM 789 N N . ARG A 1 99 ? 6.987 12.034 -12.155 1.00 83.06 99 ARG A N 1
ATOM 790 C CA . ARG A 1 99 ? 5.640 11.463 -12.009 1.00 83.06 99 ARG A CA 1
ATOM 791 C C . ARG A 1 99 ? 4.568 12.417 -12.500 1.00 83.06 99 ARG A C 1
ATOM 793 O O . ARG A 1 99 ? 3.608 11.960 -13.109 1.00 83.06 99 ARG A O 1
ATOM 800 N N . ASP A 1 100 ? 4.740 13.701 -12.216 1.00 84.25 100 ASP A N 1
ATOM 801 C CA . ASP A 1 100 ? 3.808 14.743 -12.624 1.00 84.25 100 ASP A CA 1
ATOM 802 C C . ASP A 1 100 ? 3.833 14.875 -14.155 1.00 84.25 100 ASP A C 1
ATOM 804 O O . ASP A 1 100 ? 2.777 14.814 -14.782 1.00 84.25 100 ASP A O 1
ATOM 808 N N . LYS A 1 101 ? 5.025 14.875 -14.772 1.00 87.44 101 LYS A N 1
ATOM 809 C CA . LYS A 1 101 ? 5.160 14.856 -16.235 1.00 87.44 101 LYS A CA 1
ATOM 810 C C . LYS A 1 101 ? 4.601 13.579 -16.860 1.00 87.44 101 LYS A C 1
ATOM 812 O O . LYS A 1 101 ? 3.858 13.647 -17.830 1.00 87.44 101 LYS A O 1
ATOM 817 N N . LEU A 1 102 ? 4.882 12.407 -16.285 1.00 87.81 102 LEU A N 1
ATOM 818 C CA . LEU A 1 102 ? 4.297 11.149 -16.761 1.00 87.81 102 LEU A CA 1
ATOM 819 C C . LEU A 1 102 ? 2.764 11.183 -16.728 1.00 87.81 102 LEU A C 1
ATOM 821 O O . LEU A 1 102 ? 2.124 10.684 -17.648 1.00 87.81 102 LEU A O 1
ATOM 825 N N . GLN A 1 103 ? 2.177 11.754 -15.675 1.00 86.00 103 GLN A N 1
ATOM 826 C CA . GLN A 1 103 ? 0.729 11.889 -15.554 1.00 86.00 103 GLN A CA 1
ATOM 827 C C . GLN A 1 103 ? 0.167 12.857 -16.602 1.00 86.00 103 GLN A C 1
ATOM 829 O O . GLN A 1 103 ? -0.804 12.504 -17.261 1.00 86.00 103 GLN A O 1
ATOM 834 N N . GLU A 1 104 ? 0.806 14.012 -16.805 1.00 89.38 104 GLU A N 1
ATOM 835 C CA . GLU A 1 104 ? 0.444 14.983 -17.847 1.00 89.38 104 GLU A CA 1
ATOM 836 C C . GLU A 1 104 ? 0.404 14.322 -19.233 1.00 89.38 104 GLU A C 1
ATOM 838 O O . GLU A 1 104 ? -0.592 14.413 -19.947 1.00 89.38 104 GLU A O 1
ATOM 843 N N . LEU A 1 105 ? 1.453 13.574 -19.588 1.00 87.38 105 LEU A N 1
ATOM 844 C CA . LEU A 1 105 ? 1.550 12.916 -20.891 1.00 87.38 105 LEU A CA 1
ATOM 845 C C . LEU A 1 105 ? 0.491 11.818 -21.085 1.00 87.38 105 LEU A C 1
ATOM 847 O O . LEU A 1 105 ? 0.001 11.620 -22.199 1.00 87.38 105 LEU A O 1
ATOM 851 N N . VAL A 1 106 ? 0.112 11.120 -20.010 1.00 86.12 106 VAL A N 1
ATOM 852 C CA . VAL A 1 106 ? -0.989 10.145 -20.037 1.00 86.12 106 VAL A CA 1
ATOM 853 C C . VAL A 1 106 ? -2.346 10.836 -20.174 1.00 86.12 106 VAL A C 1
ATOM 855 O O . VAL A 1 106 ? -3.186 10.368 -20.942 1.00 86.12 106 VAL A O 1
ATOM 858 N N . ASP A 1 107 ? -2.562 11.955 -19.482 1.00 83.56 107 ASP A N 1
ATOM 859 C CA . ASP A 1 107 ? -3.811 12.723 -19.554 1.00 83.56 107 ASP A CA 1
ATOM 860 C C . ASP A 1 107 ? -4.020 13.326 -20.957 1.00 83.56 107 ASP A C 1
ATOM 862 O O . ASP A 1 107 ? -5.149 13.401 -21.443 1.00 83.56 107 ASP A O 1
ATOM 866 N N . MET A 1 108 ? -2.928 13.629 -21.669 1.00 85.75 108 MET A N 1
ATOM 867 C CA . MET A 1 108 ? -2.929 14.000 -23.092 1.00 85.75 108 MET A CA 1
ATOM 868 C C . MET A 1 108 ? -3.222 12.829 -24.054 1.00 85.75 108 MET A C 1
ATOM 870 O O . MET A 1 108 ? -3.145 13.007 -25.269 1.00 85.75 108 MET A O 1
ATOM 874 N N . LYS A 1 109 ? -3.543 11.629 -23.548 1.00 78.69 109 LYS A N 1
ATOM 875 C CA . LYS A 1 109 ? -3.820 10.407 -24.331 1.00 78.69 109 LYS A CA 1
ATOM 876 C C . LYS A 1 109 ? -2.696 10.015 -25.302 1.00 78.69 109 LYS A C 1
ATOM 878 O O . LYS A 1 109 ? -2.953 9.403 -26.339 1.00 78.69 109 LYS A O 1
ATOM 883 N N . LYS A 1 110 ? -1.440 10.342 -24.978 1.00 79.75 110 LYS A N 1
ATOM 884 C CA . LYS A 1 110 ? -0.290 9.950 -25.804 1.00 79.75 110 LYS A CA 1
ATOM 885 C C . LYS A 1 110 ? -0.053 8.440 -25.720 1.00 79.75 110 LYS A C 1
ATOM 887 O O . LYS A 1 110 ? -0.317 7.802 -24.701 1.00 79.75 110 LYS A O 1
ATOM 892 N N . THR A 1 111 ? 0.472 7.853 -26.794 1.00 85.81 111 THR A N 1
ATOM 893 C CA . THR A 1 111 ? 0.897 6.445 -26.788 1.00 85.81 111 THR A CA 1
ATOM 894 C C . THR A 1 111 ? 2.104 6.260 -25.867 1.00 85.81 111 THR A C 1
ATOM 896 O O . THR A 1 111 ? 2.922 7.166 -25.712 1.00 85.81 111 THR A O 1
ATOM 899 N N . TRP A 1 112 ? 2.274 5.071 -25.280 1.00 80.00 112 TRP A N 1
ATOM 900 C CA . TRP A 1 112 ? 3.408 4.801 -24.382 1.00 80.00 112 TRP A CA 1
ATOM 901 C C . TRP A 1 112 ? 4.776 4.978 -25.048 1.00 80.00 112 TRP A C 1
ATOM 903 O O . TRP A 1 112 ? 5.733 5.342 -24.368 1.00 80.00 112 TRP A O 1
ATOM 913 N N . SER A 1 113 ? 4.860 4.764 -26.363 1.00 77.50 113 SER A N 1
ATOM 914 C CA . SE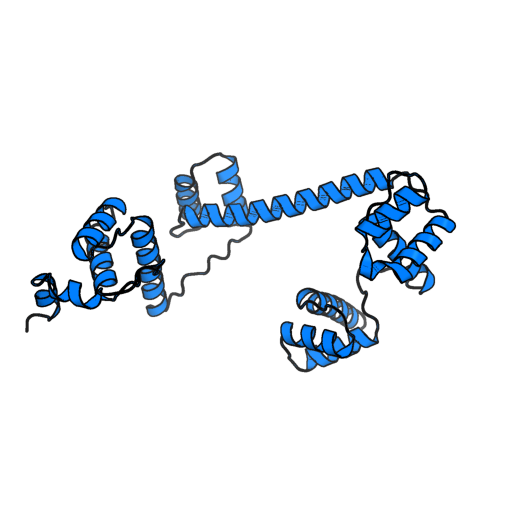R A 1 113 ? 6.061 5.043 -27.155 1.00 77.50 113 SER A CA 1
ATOM 915 C C . SER A 1 113 ? 6.387 6.541 -27.177 1.00 77.50 113 SER A C 1
ATOM 917 O O . SER A 1 113 ? 7.526 6.920 -26.915 1.00 77.50 113 SER A O 1
ATOM 919 N N . ASN A 1 114 ? 5.385 7.400 -27.390 1.00 81.00 114 ASN A N 1
ATOM 920 C CA . ASN A 1 114 ? 5.567 8.856 -27.381 1.00 81.00 114 ASN A CA 1
ATOM 921 C C . ASN A 1 114 ? 5.861 9.376 -25.970 1.00 81.00 114 ASN A C 1
ATOM 923 O O . ASN A 1 114 ? 6.740 10.211 -25.787 1.00 81.00 114 ASN A O 1
ATOM 927 N N . ILE A 1 115 ? 5.185 8.822 -24.958 1.00 84.12 115 ILE A N 1
ATOM 928 C CA . ILE A 1 115 ? 5.441 9.140 -23.549 1.00 84.12 115 ILE A CA 1
ATOM 929 C C . ILE A 1 115 ? 6.898 8.833 -23.186 1.00 84.12 115 ILE A C 1
ATOM 931 O O . ILE A 1 115 ? 7.559 9.646 -22.552 1.00 84.12 115 ILE A O 1
ATOM 935 N N . ALA A 1 116 ? 7.413 7.666 -23.577 1.00 79.31 116 ALA A N 1
ATOM 936 C CA . ALA A 1 116 ? 8.791 7.276 -23.295 1.00 79.31 116 ALA A CA 1
ATOM 937 C C . ALA A 1 116 ? 9.809 8.215 -23.963 1.00 79.31 116 ALA A C 1
ATOM 939 O O . ALA A 1 116 ? 10.757 8.647 -23.307 1.00 79.31 116 ALA A O 1
ATOM 940 N N . LYS A 1 117 ? 9.563 8.592 -25.224 1.00 78.69 117 LYS A N 1
ATOM 941 C CA . LYS A 1 117 ? 10.389 9.558 -25.955 1.00 78.69 117 LYS A CA 1
ATOM 942 C C . LYS A 1 117 ? 10.436 10.915 -25.244 1.00 78.69 117 LYS A C 1
ATOM 944 O O . LYS A 1 117 ? 11.516 11.391 -24.910 1.00 78.69 117 LYS A O 1
ATOM 949 N N . GLU A 1 118 ? 9.280 11.482 -24.909 1.00 84.81 118 GLU A N 1
ATOM 950 C CA . GLU A 1 118 ? 9.197 12.803 -24.268 1.00 84.81 118 GLU A CA 1
ATOM 951 C C . GLU A 1 118 ? 9.738 12.815 -22.832 1.00 84.81 118 GLU A C 1
ATOM 953 O O . GLU A 1 118 ? 10.322 13.803 -22.385 1.00 84.81 118 GLU A O 1
ATOM 958 N N . MET A 1 119 ? 9.598 11.708 -22.098 1.00 82.56 119 MET A N 1
ATOM 959 C CA . MET A 1 119 ? 10.239 11.548 -20.790 1.00 82.56 119 MET A CA 1
ATOM 960 C C . MET A 1 119 ? 11.771 11.553 -20.908 1.00 82.56 119 MET A C 1
ATOM 962 O O . MET A 1 119 ? 12.440 12.128 -20.048 1.00 82.56 119 MET A O 1
ATOM 966 N N . GLY A 1 120 ? 12.319 10.953 -21.971 1.00 76.94 120 GLY A N 1
ATOM 967 C CA . GLY A 1 120 ? 13.751 10.991 -22.280 1.00 76.94 120 GLY A CA 1
ATOM 968 C C . GLY A 1 120 ? 14.245 12.370 -22.697 1.00 76.94 120 GLY A C 1
ATOM 969 O O . GLY A 1 120 ? 15.287 12.803 -22.212 1.00 76.94 120 GLY A O 1
ATOM 970 N N . GLU A 1 121 ? 13.471 13.090 -23.509 1.00 82.62 121 GLU A N 1
ATOM 971 C CA . GLU A 1 121 ? 13.767 14.477 -23.894 1.00 82.62 121 GLU A CA 1
ATOM 972 C C . GLU A 1 121 ? 13.740 15.424 -22.683 1.00 82.62 121 GLU A C 1
ATOM 974 O O . GLU A 1 121 ? 14.604 16.284 -22.548 1.00 82.62 121 GLU A O 1
ATOM 979 N N . THR A 1 122 ? 12.787 15.235 -21.762 1.00 80.62 122 THR A N 1
ATOM 980 C CA . THR A 1 122 ? 12.600 16.136 -20.611 1.00 80.62 122 THR A CA 1
ATOM 981 C C . THR A 1 122 ? 13.625 15.908 -19.497 1.00 80.62 122 THR A C 1
ATOM 983 O O . THR A 1 122 ? 14.082 16.861 -18.872 1.00 80.62 122 THR A O 1
ATOM 986 N N . PHE A 1 123 ? 13.962 14.651 -19.193 1.00 75.62 123 PHE A N 1
ATOM 987 C CA . PHE A 1 123 ? 14.775 14.314 -18.014 1.00 75.62 123 PHE A CA 1
ATOM 988 C C . PHE A 1 123 ? 16.140 13.705 -18.339 1.00 75.62 123 PHE A C 1
ATOM 990 O O . PHE A 1 123 ? 16.897 13.386 -17.420 1.00 75.62 123 PHE A O 1
ATOM 997 N N . GLY A 1 124 ? 16.456 13.543 -19.623 1.00 65.25 124 GLY A N 1
ATOM 998 C CA . GLY A 1 124 ? 17.680 12.909 -20.085 1.00 65.25 124 GLY A CA 1
ATOM 999 C C . GLY A 1 124 ? 17.676 11.385 -19.912 1.00 65.25 124 GLY A C 1
ATOM 1000 O O . GLY A 1 124 ? 17.218 10.822 -18.912 1.00 65.25 124 GLY A O 1
ATOM 1001 N N . GLY A 1 125 ? 18.253 10.699 -20.899 1.00 66.31 125 GLY A N 1
ATOM 1002 C CA . GLY A 1 125 ? 18.449 9.249 -20.907 1.00 66.31 125 GLY A CA 1
ATOM 1003 C C . GLY A 1 125 ? 17.315 8.452 -21.558 1.00 66.31 125 GLY A C 1
ATOM 1004 O O . GLY A 1 125 ? 16.204 8.932 -21.752 1.00 66.31 125 GLY A O 1
ATOM 1005 N N . SER A 1 126 ? 17.595 7.186 -21.883 1.00 63.16 126 SER A N 1
ATOM 1006 C CA . SER A 1 126 ? 16.636 6.292 -22.551 1.00 63.16 126 SER A CA 1
ATOM 1007 C C . SER A 1 126 ? 15.547 5.826 -21.581 1.00 63.16 126 SER A C 1
ATOM 1009 O O . SER A 1 126 ? 15.859 5.196 -20.570 1.00 63.16 126 SER A O 1
ATOM 1011 N N . PHE A 1 127 ? 14.284 6.192 -21.802 1.00 70.56 127 PHE A N 1
ATOM 1012 C CA . PHE A 1 127 ? 13.135 5.621 -21.087 1.00 70.56 127 PHE A CA 1
ATOM 1013 C C . PHE A 1 127 ? 12.463 4.592 -21.989 1.00 70.56 127 PHE A C 1
ATOM 1015 O O . PHE A 1 127 ? 12.249 4.854 -23.167 1.00 70.56 127 PHE A O 1
ATOM 1022 N N . ASP A 1 128 ? 12.076 3.447 -21.432 1.00 74.56 128 ASP A N 1
ATOM 1023 C CA . ASP A 1 128 ? 11.300 2.449 -22.157 1.00 74.56 128 ASP A CA 1
ATOM 1024 C C . ASP A 1 128 ? 9.797 2.567 -21.851 1.00 74.56 128 ASP A C 1
ATOM 1026 O O . ASP A 1 128 ? 9.370 2.905 -20.737 1.00 74.56 128 ASP A O 1
ATOM 1030 N N . LYS A 1 129 ? 8.973 2.244 -22.856 1.00 77.88 129 LYS A N 1
ATOM 1031 C CA . LYS A 1 129 ? 7.503 2.265 -22.758 1.00 77.88 129 LYS A CA 1
ATOM 1032 C C . LYS A 1 129 ? 6.977 1.399 -21.605 1.00 77.88 129 LYS A C 1
ATOM 1034 O O . LYS A 1 129 ? 6.004 1.771 -20.946 1.00 77.88 129 LYS A O 1
ATOM 1039 N N . GLY A 1 130 ? 7.638 0.271 -21.327 1.00 72.56 130 GLY A N 1
ATOM 1040 C CA . GLY A 1 130 ? 7.265 -0.665 -20.268 1.00 72.56 130 GLY A CA 1
ATOM 1041 C C . GLY A 1 130 ? 7.453 -0.070 -18.873 1.00 72.56 130 GLY A C 1
ATOM 1042 O O . GLY A 1 130 ? 6.571 -0.192 -18.018 1.00 72.56 130 GLY A O 1
ATOM 1043 N N . THR A 1 131 ? 8.556 0.636 -18.645 1.00 78.00 131 THR A N 1
ATOM 1044 C CA . THR A 1 131 ? 8.851 1.322 -17.389 1.00 78.00 131 THR A CA 1
ATOM 1045 C C . THR A 1 131 ? 7.897 2.485 -17.169 1.00 78.00 131 THR A C 1
ATOM 1047 O O . THR A 1 131 ? 7.348 2.585 -16.070 1.00 78.00 131 THR A O 1
ATOM 1050 N N . CYS A 1 132 ? 7.620 3.309 -18.186 1.00 80.00 132 CYS A N 1
ATOM 1051 C CA . CYS A 1 132 ? 6.620 4.379 -18.091 1.00 80.00 132 CYS A CA 1
ATOM 1052 C C . CYS A 1 132 ? 5.237 3.829 -17.701 1.00 80.00 132 CYS A C 1
ATOM 1054 O O . CYS A 1 132 ? 4.638 4.292 -16.726 1.00 80.00 132 CYS A O 1
ATOM 1056 N N . TYR A 1 133 ? 4.771 2.772 -18.376 1.00 79.69 133 TYR A N 1
ATOM 1057 C CA . TYR A 1 133 ? 3.495 2.124 -18.058 1.00 79.69 133 TYR A CA 1
ATOM 1058 C C . TYR A 1 133 ? 3.466 1.535 -16.643 1.00 79.69 133 TYR A C 1
ATOM 1060 O O . TYR A 1 133 ? 2.534 1.770 -15.869 1.00 79.69 133 TYR A O 1
ATOM 1068 N N . LYS A 1 134 ? 4.502 0.777 -16.266 1.00 77.56 134 LYS A N 1
ATOM 1069 C CA . LYS A 1 134 ? 4.598 0.136 -14.948 1.00 77.56 134 LYS A CA 1
ATOM 1070 C C . LYS A 1 134 ? 4.575 1.170 -13.828 1.00 77.56 134 LYS A C 1
ATOM 1072 O O . LYS A 1 134 ? 3.906 0.968 -12.814 1.00 77.56 134 LYS A O 1
ATOM 1077 N N . GLN A 1 135 ? 5.280 2.280 -14.015 1.00 82.12 135 GLN A N 1
ATOM 1078 C CA . GLN A 1 135 ? 5.328 3.371 -13.050 1.00 82.12 135 GLN A CA 1
ATOM 1079 C C . GLN A 1 135 ? 3.973 4.061 -12.937 1.00 82.12 135 GLN A C 1
ATOM 1081 O O . GLN A 1 135 ? 3.439 4.152 -11.829 1.00 82.12 135 GLN A O 1
ATOM 1086 N N . TRP A 1 136 ? 3.348 4.419 -14.061 1.00 85.44 136 TRP A N 1
ATOM 1087 C CA . TRP A 1 136 ? 1.991 4.962 -14.064 1.00 85.44 136 TRP A CA 1
ATOM 1088 C C . TRP A 1 136 ? 0.993 4.026 -13.366 1.00 85.44 136 TRP A C 1
ATOM 1090 O O . TRP A 1 136 ? 0.256 4.463 -12.486 1.00 85.44 136 TRP A O 1
ATOM 1100 N N . SER A 1 137 ? 1.027 2.721 -13.652 1.00 80.31 137 SER A N 1
ATOM 1101 C CA . SER A 1 137 ? 0.153 1.725 -13.015 1.00 80.31 137 SER A CA 1
ATOM 1102 C C . SER A 1 137 ? 0.333 1.682 -11.492 1.00 80.31 137 SER A C 1
ATOM 1104 O O . SER A 1 137 ? -0.644 1.645 -10.737 1.00 80.31 137 SER A O 1
ATOM 1106 N N . ILE A 1 138 ? 1.578 1.739 -11.006 1.00 76.81 138 ILE A N 1
ATOM 1107 C CA . ILE A 1 138 ? 1.883 1.791 -9.569 1.00 76.81 138 ILE A CA 1
ATOM 1108 C C . ILE A 1 138 ? 1.328 3.076 -8.939 1.00 76.81 138 ILE A C 1
ATOM 1110 O O . ILE A 1 138 ? 0.750 3.018 -7.845 1.00 76.81 138 ILE A O 1
ATOM 1114 N N . PHE A 1 139 ? 1.489 4.228 -9.596 1.00 75.19 139 PHE A N 1
ATOM 1115 C CA . PHE A 1 139 ? 0.985 5.505 -9.088 1.00 75.19 139 PHE A CA 1
ATOM 1116 C C . PHE A 1 139 ? -0.534 5.567 -9.109 1.00 75.19 139 PHE A C 1
ATOM 1118 O O . PHE A 1 139 ? -1.131 5.910 -8.087 1.00 75.19 139 PHE A O 1
ATOM 1125 N N . ASN A 1 140 ? -1.161 5.149 -10.204 1.00 75.38 140 ASN A N 1
ATOM 1126 C CA . ASN A 1 140 ? -2.604 5.167 -10.350 1.00 75.38 140 ASN A CA 1
ATOM 1127 C C . ASN A 1 140 ? -3.268 4.219 -9.341 1.00 75.38 140 ASN A C 1
ATOM 1129 O O . ASN A 1 140 ? -4.151 4.638 -8.599 1.00 75.38 140 ASN A O 1
ATOM 1133 N N . LYS A 1 141 ? -2.748 2.994 -9.153 1.00 68.06 141 LYS A N 1
ATOM 1134 C CA . LYS A 1 141 ? -3.221 2.080 -8.091 1.00 68.06 141 LYS A CA 1
ATOM 1135 C C . LYS A 1 141 ? -3.131 2.702 -6.695 1.00 68.06 141 LYS A C 1
ATOM 1137 O O . LYS A 1 141 ? -4.020 2.497 -5.869 1.00 68.06 141 LYS A O 1
ATOM 1142 N N . LYS A 1 142 ? -2.068 3.457 -6.396 1.00 66.75 142 LYS A N 1
ATOM 1143 C CA . LYS A 1 142 ? -1.928 4.166 -5.110 1.00 66.75 142 LYS A CA 1
ATOM 1144 C C . LYS A 1 142 ? -2.881 5.363 -5.002 1.00 66.75 142 LYS A C 1
ATOM 1146 O O . LYS A 1 142 ? -3.418 5.583 -3.917 1.00 66.75 142 LYS A O 1
ATOM 1151 N N . LYS A 1 143 ? -3.085 6.119 -6.086 1.00 64.19 143 LYS A N 1
ATOM 1152 C CA . LYS A 1 143 ? -3.994 7.276 -6.166 1.00 64.19 143 LYS A CA 1
ATOM 1153 C C . LYS A 1 143 ? -5.445 6.835 -5.993 1.00 64.19 143 LYS A C 1
ATOM 1155 O O . LYS A 1 143 ? -6.092 7.327 -5.074 1.00 64.19 143 LYS A O 1
ATOM 1160 N N . LEU A 1 144 ? -5.878 5.825 -6.748 1.00 59.75 144 LEU A N 1
ATOM 1161 C CA . LEU A 1 144 ? -7.175 5.159 -6.612 1.00 59.75 144 LEU A CA 1
ATOM 1162 C C . LEU A 1 144 ? -7.391 4.695 -5.171 1.00 59.75 144 LEU A C 1
ATOM 1164 O O . LEU A 1 144 ? -8.312 5.163 -4.517 1.00 59.75 144 LEU A O 1
ATOM 1168 N N . LYS A 1 145 ? -6.467 3.912 -4.593 1.00 64.62 145 LYS A N 1
ATOM 1169 C CA . LYS A 1 145 ? -6.584 3.472 -3.187 1.00 64.62 145 LYS A CA 1
ATOM 1170 C C . LYS A 1 145 ? -6.710 4.626 -2.185 1.00 64.62 145 LYS A C 1
ATOM 1172 O O . LYS A 1 145 ? -7.378 4.465 -1.165 1.00 64.62 145 LYS A O 1
ATOM 1177 N N . LYS A 1 146 ? -6.049 5.766 -2.413 1.00 62.75 146 LYS A N 1
ATOM 1178 C CA . LYS A 1 146 ? -6.172 6.951 -1.546 1.00 62.75 146 LYS A CA 1
ATOM 1179 C C . LYS A 1 146 ? -7.517 7.653 -1.733 1.00 62.75 146 LYS A C 1
ATOM 1181 O O . LYS A 1 146 ? -8.133 8.003 -0.731 1.00 62.75 146 LYS A O 1
ATOM 1186 N N . GLN A 1 147 ? -7.967 7.824 -2.975 1.00 58.88 147 GLN A N 1
ATOM 1187 C CA . GLN A 1 147 ? -9.261 8.422 -3.301 1.00 58.88 147 GLN A CA 1
ATOM 1188 C C . GLN A 1 147 ? -10.407 7.581 -2.737 1.00 58.88 147 GLN A C 1
ATOM 1190 O O . GLN A 1 147 ? -11.206 8.116 -1.981 1.00 58.88 147 GLN A O 1
ATOM 1195 N N . THR A 1 148 ? -10.405 6.261 -2.945 1.00 63.56 148 THR A N 1
ATOM 1196 C CA . THR A 1 148 ? -11.433 5.362 -2.398 1.00 63.56 148 THR A CA 1
ATOM 1197 C C . THR A 1 148 ? -11.475 5.404 -0.868 1.00 63.56 148 THR A C 1
ATOM 1199 O O . THR A 1 148 ? -12.548 5.390 -0.279 1.00 63.56 148 THR A O 1
ATOM 1202 N N . LYS A 1 149 ? -10.322 5.512 -0.188 1.00 65.38 149 LYS A N 1
ATOM 1203 C CA . LYS A 1 149 ? -10.280 5.658 1.281 1.00 65.38 149 LYS A CA 1
ATOM 1204 C C . LYS A 1 149 ? -10.811 7.009 1.765 1.00 65.38 149 LYS A C 1
ATOM 1206 O O . LYS A 1 149 ? -11.455 7.063 2.810 1.00 65.38 149 LYS A O 1
ATOM 1211 N N . ALA A 1 150 ? -10.506 8.092 1.052 1.00 62.53 150 ALA A N 1
ATOM 1212 C CA . ALA A 1 150 ? -10.979 9.433 1.387 1.00 62.53 150 ALA A CA 1
ATOM 1213 C C . ALA A 1 150 ? -12.479 9.593 1.106 1.00 62.53 150 ALA A C 1
ATOM 1215 O O . ALA A 1 150 ? -13.188 10.216 1.889 1.00 62.53 150 ALA A O 1
ATOM 1216 N N . GLU A 1 151 ? -12.964 8.992 0.024 1.00 66.69 151 GLU A N 1
ATOM 1217 C CA . GLU A 1 151 ? -14.377 8.954 -0.324 1.00 66.69 151 GLU A CA 1
ATOM 1218 C C . GLU A 1 151 ? -15.166 8.064 0.638 1.00 66.69 151 GLU A C 1
ATOM 1220 O O . GLU A 1 151 ? -16.176 8.519 1.166 1.00 66.69 151 GLU A O 1
ATOM 1225 N N . LYS A 1 152 ? -14.657 6.866 0.974 1.00 67.81 152 LYS A N 1
ATOM 1226 C CA . LYS A 1 152 ? -15.225 6.022 2.040 1.00 67.81 152 LYS A CA 1
ATOM 1227 C C . LYS A 1 152 ? -15.335 6.809 3.346 1.00 67.81 152 LYS A C 1
ATOM 1229 O O . LYS A 1 152 ? -16.389 6.824 3.950 1.00 67.81 152 LYS A O 1
ATOM 1234 N N . TRP A 1 153 ? -14.301 7.563 3.725 1.00 67.81 153 TRP A N 1
ATOM 1235 C CA . TRP A 1 153 ? -14.350 8.433 4.905 1.00 67.81 153 TRP A CA 1
ATOM 1236 C C . TRP A 1 153 ? -15.395 9.551 4.822 1.00 67.81 153 TRP A C 1
ATOM 1238 O O . TRP A 1 153 ? -15.990 9.895 5.840 1.00 67.81 153 TRP A O 1
ATOM 1248 N N . ARG A 1 154 ? -15.593 10.149 3.642 1.00 67.56 154 ARG A N 1
ATOM 1249 C CA . ARG A 1 154 ? -16.619 11.179 3.447 1.00 67.56 154 ARG A CA 1
ATOM 1250 C C . ARG A 1 154 ? -18.015 10.578 3.614 1.00 67.56 154 ARG A C 1
ATOM 1252 O O . ARG A 1 154 ? -18.775 11.100 4.419 1.00 67.56 154 ARG A O 1
ATOM 1259 N N . ARG A 1 155 ? -18.281 9.438 2.966 1.00 63.44 155 ARG A N 1
ATOM 1260 C CA . ARG A 1 155 ? -19.539 8.689 3.118 1.00 63.44 155 ARG A CA 1
ATOM 1261 C C . ARG A 1 155 ? -19.757 8.254 4.564 1.00 63.44 155 ARG A C 1
ATOM 1263 O O . ARG A 1 155 ? -20.809 8.523 5.121 1.00 63.44 155 ARG A O 1
ATOM 1270 N N . ASP A 1 156 ? -18.734 7.686 5.205 1.00 63.59 156 ASP A N 1
ATOM 1271 C CA . ASP A 1 156 ? -18.788 7.296 6.618 1.00 63.59 156 ASP A CA 1
ATOM 1272 C C . ASP A 1 156 ? -19.138 8.502 7.508 1.00 63.59 156 ASP A C 1
ATOM 1274 O O . ASP A 1 156 ? -19.883 8.361 8.467 1.00 63.59 156 ASP A O 1
ATOM 1278 N N . LYS A 1 157 ? -18.635 9.707 7.206 1.00 62.91 157 LYS A N 1
ATOM 1279 C CA . LYS A 1 157 ? -18.964 10.927 7.960 1.00 62.91 157 LYS A CA 1
ATOM 1280 C C . LYS A 1 157 ? -20.372 11.450 7.709 1.00 62.91 157 LYS A C 1
ATOM 1282 O O . LYS A 1 157 ? -20.998 11.915 8.654 1.00 62.91 157 LYS A O 1
ATOM 1287 N N . GLU A 1 158 ? -20.834 11.420 6.466 1.00 65.12 158 GLU A N 1
ATOM 1288 C CA . GLU A 1 158 ? -22.194 11.825 6.097 1.00 65.12 158 GLU A CA 1
ATOM 1289 C C . GLU A 1 158 ? -23.216 10.903 6.775 1.00 65.12 158 GLU A C 1
ATOM 1291 O O . GLU A 1 158 ? -24.131 11.381 7.440 1.00 65.12 158 GLU A O 1
ATOM 1296 N N . VAL A 1 159 ? -22.964 9.592 6.740 1.00 59.25 159 VAL A N 1
ATOM 1297 C CA . VAL A 1 159 ? -23.755 8.560 7.427 1.00 59.25 159 VAL A CA 1
ATOM 1298 C C . VAL A 1 159 ? -23.657 8.672 8.958 1.00 59.25 159 VAL A C 1
ATOM 1300 O O . VAL A 1 159 ? -24.628 8.401 9.656 1.00 59.25 159 VAL A O 1
ATOM 1303 N N . ALA A 1 160 ? -22.517 9.114 9.506 1.00 53.16 160 ALA A N 1
ATOM 1304 C CA . ALA A 1 160 ? -22.346 9.351 10.946 1.00 53.16 160 ALA A CA 1
ATOM 1305 C C . ALA A 1 160 ? -23.026 10.627 11.459 1.00 53.16 160 ALA A C 1
ATOM 1307 O O . ALA A 1 160 ? -23.258 10.750 12.665 1.00 53.16 160 ALA A O 1
ATOM 1308 N N . SER A 1 161 ? -23.274 11.599 10.577 1.00 49.81 161 SER A N 1
ATOM 1309 C CA . SER A 1 161 ? -23.715 12.947 10.946 1.00 49.81 161 SER A CA 1
ATOM 1310 C C . SER A 1 161 ? -25.021 13.020 11.768 1.00 49.81 161 SER A C 1
ATOM 1312 O O . SER A 1 161 ? -25.142 13.978 12.532 1.00 49.81 161 SER A O 1
ATOM 1314 N N . PRO A 1 162 ? -25.961 12.050 11.713 1.00 60.28 162 PRO A N 1
ATOM 1315 C CA . PRO A 1 162 ? -27.141 12.026 12.578 1.00 60.28 162 PRO A CA 1
ATOM 1316 C C . PRO A 1 162 ? -26.995 11.190 13.870 1.00 60.28 162 PRO A C 1
ATOM 1318 O O . PRO A 1 162 ? -27.921 11.165 14.681 1.00 60.28 162 PRO A O 1
ATOM 1321 N N . ILE A 1 163 ? -25.868 10.506 14.124 1.00 70.81 163 ILE A N 1
ATOM 1322 C CA . ILE A 1 163 ? -25.766 9.573 15.265 1.00 70.81 163 ILE A CA 1
ATOM 1323 C C . ILE A 1 163 ? -25.464 10.313 16.573 1.00 70.81 163 ILE A C 1
ATOM 1325 O O . ILE A 1 163 ? -24.314 10.606 16.922 1.00 70.81 163 ILE A O 1
ATOM 1329 N N . VAL A 1 164 ? -26.512 10.541 17.364 1.00 78.50 164 VAL A N 1
ATOM 1330 C CA . VAL A 1 164 ? -26.394 11.020 18.746 1.00 78.50 164 VAL A CA 1
ATOM 1331 C C . VAL A 1 164 ? -26.074 9.846 19.674 1.00 78.50 164 VAL A C 1
ATOM 1333 O O . VAL A 1 164 ? -26.935 9.046 20.035 1.00 78.50 164 VAL A O 1
ATOM 1336 N N . TRP A 1 165 ? -24.815 9.755 20.104 1.00 81.81 165 TRP A N 1
ATOM 1337 C CA . TRP A 1 165 ? -24.343 8.686 20.986 1.00 81.81 165 TRP A CA 1
ATOM 1338 C C . TRP A 1 165 ? -24.914 8.782 22.405 1.00 81.81 165 TRP A C 1
ATOM 1340 O O . TRP A 1 165 ? -24.381 9.504 23.257 1.00 81.81 165 TRP A O 1
ATOM 1350 N N . ARG A 1 166 ? -25.945 7.981 22.684 1.00 86.12 166 ARG A N 1
ATOM 1351 C CA . ARG A 1 166 ? -26.509 7.806 24.031 1.00 86.12 166 ARG A CA 1
ATOM 1352 C C . ARG A 1 166 ? -25.585 6.963 24.919 1.00 86.12 166 ARG A C 1
ATOM 1354 O O . ARG A 1 166 ? -24.737 6.211 24.434 1.00 86.12 166 ARG A O 1
ATOM 1361 N N . ARG A 1 167 ? -25.753 7.067 26.246 1.00 83.88 167 ARG A N 1
ATOM 1362 C CA . ARG A 1 167 ? -24.952 6.298 27.227 1.00 83.88 167 ARG A CA 1
ATOM 1363 C C . ARG A 1 167 ? -25.057 4.788 27.004 1.00 83.88 167 ARG A C 1
ATOM 1365 O O . ARG A 1 167 ? -24.059 4.086 27.111 1.00 83.88 167 ARG A O 1
ATOM 1372 N N . GLU A 1 168 ? -26.248 4.304 26.672 1.00 89.69 168 GLU A N 1
ATOM 1373 C CA . GLU A 1 168 ? -26.519 2.888 26.416 1.00 89.69 168 GLU A CA 1
ATOM 1374 C C . GLU A 1 168 ? -25.760 2.345 25.201 1.00 89.69 168 GLU A C 1
ATOM 1376 O O . GLU A 1 168 ? -25.082 1.330 25.319 1.00 89.69 168 GLU A O 1
ATOM 1381 N N . MET A 1 169 ? -25.757 3.083 24.087 1.00 90.50 169 MET A N 1
ATOM 1382 C CA . MET A 1 169 ? -24.970 2.744 22.894 1.00 90.50 169 MET A CA 1
ATOM 1383 C C . MET A 1 169 ? -23.474 2.658 23.211 1.00 90.50 169 MET A C 1
ATOM 1385 O O . MET A 1 169 ? -22.782 1.768 22.729 1.00 90.50 169 MET A O 1
ATOM 1389 N N . GLY A 1 170 ? -22.972 3.560 24.062 1.00 89.12 170 GLY A N 1
ATOM 1390 C CA . GLY A 1 170 ? -21.585 3.522 24.525 1.00 89.12 170 GLY A CA 1
ATOM 1391 C C . GLY A 1 170 ? -21.259 2.271 25.347 1.00 89.12 170 GLY A C 1
ATOM 1392 O O . GLY A 1 170 ? -20.230 1.646 25.110 1.00 89.12 170 GLY A O 1
ATOM 1393 N N . ARG A 1 171 ? -22.147 1.881 26.275 1.00 90.06 171 ARG A N 1
ATOM 1394 C CA . ARG A 1 171 ? -21.987 0.652 27.073 1.00 90.06 171 ARG A CA 1
ATOM 1395 C C . ARG A 1 171 ? -22.034 -0.600 26.202 1.00 90.06 171 ARG A C 1
ATOM 1397 O O . ARG A 1 171 ? -21.205 -1.485 26.374 1.00 90.06 171 ARG A O 1
ATOM 1404 N N . ARG A 1 172 ? -22.966 -0.656 25.247 1.00 91.81 172 ARG A N 1
ATOM 1405 C CA . ARG A 1 172 ? -23.090 -1.792 24.327 1.00 91.81 172 ARG A CA 1
ATOM 1406 C C . ARG A 1 172 ? -21.856 -1.938 23.440 1.00 91.81 172 ARG A C 1
ATOM 1408 O O . ARG A 1 172 ? -21.336 -3.039 23.315 1.00 91.81 172 ARG A O 1
ATOM 1415 N N . LEU A 1 173 ? -21.356 -0.832 22.890 1.00 92.69 173 LEU A N 1
ATOM 1416 C CA . LEU A 1 173 ? -20.128 -0.810 22.096 1.00 92.69 173 LEU A CA 1
ATOM 1417 C C . LEU A 1 173 ? -18.914 -1.315 22.892 1.00 92.69 173 LEU A C 1
ATOM 1419 O O . LEU A 1 173 ? -18.100 -2.063 22.362 1.00 92.69 173 LEU A O 1
ATOM 1423 N N . GLU A 1 174 ? -18.796 -0.914 24.158 1.00 90.69 174 GLU A N 1
ATOM 1424 C CA . GLU A 1 174 ? -17.727 -1.383 25.043 1.00 90.69 174 GLU A CA 1
ATOM 1425 C C . GLU A 1 174 ? -17.846 -2.883 25.337 1.00 90.69 174 GLU A C 1
ATOM 1427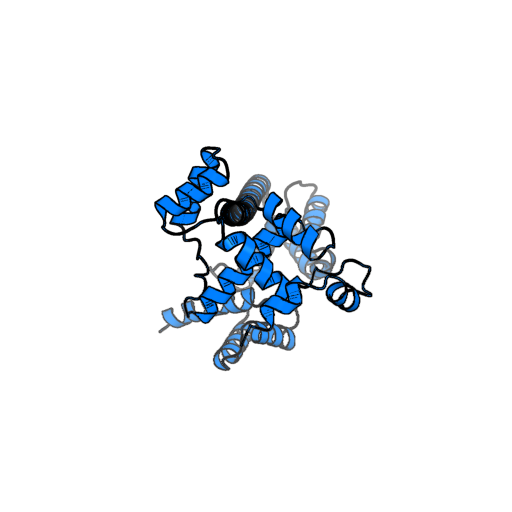 O O . GLU A 1 174 ? -16.866 -3.604 25.186 1.00 90.69 174 GLU A O 1
ATOM 1432 N N . GLN A 1 175 ? -19.052 -3.367 25.648 1.00 91.00 175 GLN A N 1
ATOM 1433 C CA . GLN A 1 175 ? -19.306 -4.791 25.871 1.00 91.00 175 GLN A CA 1
ATOM 1434 C C . GLN A 1 175 ? -18.948 -5.641 24.645 1.00 91.00 175 GLN A C 1
ATOM 1436 O O . GLN A 1 175 ? -18.317 -6.684 24.794 1.00 91.00 175 GLN A O 1
ATOM 1441 N N . LEU A 1 176 ? -19.352 -5.204 23.449 1.00 90.25 176 LEU A N 1
ATOM 1442 C CA . LEU A 1 176 ? -19.058 -5.914 22.204 1.00 90.25 176 LEU A CA 1
ATOM 1443 C C . LEU A 1 176 ? -17.555 -5.944 21.924 1.00 90.25 176 LEU A C 1
ATOM 1445 O O . LEU A 1 176 ? -17.025 -6.979 21.536 1.00 90.25 176 LEU A O 1
ATOM 1449 N N . HIS A 1 177 ? -16.849 -4.839 22.169 1.00 91.25 177 HIS A N 1
ATOM 1450 C CA . HIS A 1 177 ? -15.403 -4.824 21.992 1.00 91.25 177 HIS A CA 1
ATOM 1451 C C . HIS A 1 177 ? -14.681 -5.722 23.010 1.00 91.25 177 HIS A C 1
ATOM 1453 O O . HIS A 1 177 ? -13.753 -6.436 22.661 1.00 91.25 177 HIS A O 1
ATOM 1459 N N . GLU A 1 178 ? -15.079 -5.704 24.280 1.00 86.38 178 GLU A N 1
ATOM 1460 C CA . GLU A 1 178 ? -14.387 -6.481 25.317 1.00 86.38 178 GLU A CA 1
ATOM 1461 C C . GLU A 1 178 ? -14.670 -7.987 25.241 1.00 86.38 178 GLU A C 1
ATOM 1463 O O . GLU A 1 178 ? -13.849 -8.772 25.704 1.00 86.38 178 GLU A O 1
ATOM 1468 N N . LYS A 1 179 ? -15.810 -8.397 24.670 1.00 83.88 179 LYS A N 1
ATOM 1469 C CA . LYS A 1 179 ? -16.233 -9.808 24.654 1.00 83.88 179 LYS A CA 1
ATOM 1470 C C . LYS A 1 179 ? -16.172 -10.479 23.287 1.00 83.88 179 LYS A C 1
ATOM 1472 O O . LYS A 1 179 ? -16.006 -11.691 23.229 1.00 83.88 179 LYS A O 1
ATOM 1477 N N . GLU A 1 180 ? -16.347 -9.724 22.207 1.00 81.19 180 GLU A N 1
ATOM 1478 C CA . GLU A 1 180 ? -16.579 -10.289 20.870 1.00 81.19 180 GLU A CA 1
ATOM 1479 C C . GLU A 1 180 ? -15.609 -9.734 19.814 1.00 81.19 180 GLU A C 1
ATOM 1481 O O . GLU A 1 180 ? -15.635 -10.166 18.665 1.00 81.19 180 GLU A O 1
ATOM 1486 N N . PHE A 1 181 ? -14.715 -8.801 20.163 1.00 79.81 181 PHE A N 1
ATOM 1487 C CA . PHE A 1 181 ? -13.844 -8.165 19.169 1.00 79.81 181 PHE A CA 1
ATOM 1488 C C . PHE A 1 181 ? -12.952 -9.151 18.413 1.00 79.81 181 PHE A C 1
ATOM 1490 O O . PHE A 1 181 ? -12.826 -9.032 17.195 1.00 79.81 181 PHE A O 1
ATOM 1497 N N . ASP A 1 182 ? -12.376 -10.133 19.104 1.00 74.00 182 ASP A N 1
ATOM 1498 C CA . ASP A 1 182 ? -11.467 -11.102 18.485 1.00 74.00 182 ASP A CA 1
ATOM 1499 C C . ASP A 1 182 ? -12.176 -12.016 17.474 1.00 74.00 182 ASP A C 1
ATOM 1501 O O . ASP A 1 182 ? -11.546 -12.502 16.535 1.00 74.00 182 ASP A O 1
ATOM 1505 N N . SER A 1 183 ? -13.486 -12.226 17.630 1.00 75.19 183 SER A N 1
ATOM 1506 C CA . SER A 1 183 ? -14.282 -13.088 16.755 1.00 75.19 183 SER A CA 1
ATOM 1507 C C . SER A 1 183 ? -14.930 -12.332 15.597 1.00 75.19 183 SER A C 1
ATOM 1509 O O . SER A 1 183 ? -14.937 -12.841 14.477 1.00 75.19 183 SER A O 1
ATOM 1511 N N . ILE A 1 184 ? -15.463 -11.128 15.831 1.00 75.38 184 ILE A N 1
ATOM 1512 C CA . ILE A 1 184 ? -16.262 -10.413 14.817 1.00 75.38 184 ILE A CA 1
ATOM 1513 C C . ILE A 1 184 ? -15.598 -9.133 14.286 1.00 75.38 184 ILE A C 1
ATOM 1515 O O . ILE A 1 184 ? -16.009 -8.598 13.251 1.00 75.38 184 ILE A O 1
ATOM 1519 N N . GLY A 1 185 ? -14.563 -8.632 14.967 1.00 82.25 185 GLY A N 1
ATOM 1520 C CA . GLY A 1 185 ? -13.866 -7.394 14.622 1.00 82.25 185 GLY A CA 1
ATOM 1521 C C . GLY A 1 185 ? -14.776 -6.159 14.566 1.00 82.25 185 GLY A C 1
ATOM 1522 O O . GLY A 1 185 ? -15.953 -6.182 14.922 1.00 82.25 185 GLY A O 1
ATOM 1523 N N . TRP A 1 186 ? -14.243 -5.033 14.082 1.00 86.81 186 TRP A N 1
ATOM 1524 C CA . TRP A 1 186 ? -15.011 -3.781 14.022 1.00 86.81 186 TRP A CA 1
ATOM 1525 C C . TRP A 1 186 ? -16.197 -3.818 13.049 1.00 86.81 186 TRP A C 1
ATOM 1527 O O . TRP A 1 186 ? -17.218 -3.190 13.325 1.00 86.81 186 TRP A O 1
ATOM 1537 N N . GLU A 1 187 ? -16.079 -4.533 11.927 1.00 84.75 187 GLU A N 1
ATOM 1538 C CA . GLU A 1 187 ? -17.172 -4.672 10.949 1.00 84.75 187 GLU A CA 1
ATOM 1539 C C . GLU A 1 187 ? -18.347 -5.458 11.553 1.00 84.75 187 GLU A C 1
ATOM 1541 O O . GLU A 1 187 ? -19.494 -5.025 11.444 1.00 84.75 187 GLU A O 1
ATOM 1546 N N . GLY A 1 188 ? -18.076 -6.541 12.290 1.00 79.31 188 GLY A N 1
ATOM 1547 C CA . GLY A 1 188 ? -19.113 -7.283 13.004 1.00 79.31 188 GLY A CA 1
ATOM 1548 C C . GLY A 1 188 ? -19.737 -6.487 14.150 1.00 79.31 188 GLY A C 1
ATOM 1549 O O . GLY A 1 188 ? -20.957 -6.466 14.289 1.00 79.31 188 GLY A O 1
ATOM 1550 N N . ILE A 1 189 ? -18.936 -5.744 14.920 1.00 88.12 189 ILE A N 1
ATOM 1551 C CA . ILE A 1 189 ? -19.461 -4.851 15.967 1.00 88.12 189 ILE A CA 1
ATOM 1552 C C . ILE A 1 189 ? -20.413 -3.808 15.372 1.00 88.12 189 ILE A C 1
ATOM 1554 O O . ILE A 1 189 ? -21.475 -3.548 15.934 1.00 88.12 189 ILE A O 1
ATOM 1558 N N . ALA A 1 190 ? -20.053 -3.203 14.240 1.00 86.88 190 ALA A N 1
ATOM 1559 C CA . ALA A 1 190 ? -20.900 -2.228 13.562 1.00 86.88 190 ALA A CA 1
ATOM 1560 C C . ALA A 1 190 ? -22.227 -2.840 13.091 1.00 86.88 190 ALA A C 1
ATOM 1562 O O . ALA A 1 190 ? -23.282 -2.243 13.306 1.00 86.88 190 ALA A O 1
ATOM 1563 N N . TYR A 1 191 ? -22.182 -4.053 12.536 1.00 88.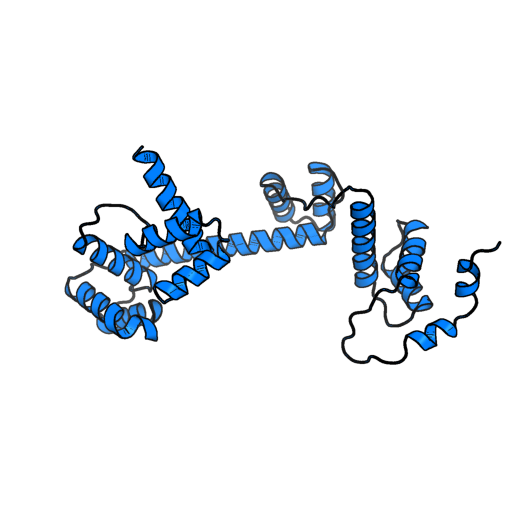25 191 TYR A N 1
ATOM 1564 C CA . TYR A 1 191 ? -23.377 -4.809 12.165 1.00 88.25 191 TYR A CA 1
ATOM 1565 C C . TYR A 1 191 ? -24.300 -5.057 13.369 1.00 88.25 191 TYR A C 1
ATOM 1567 O O . TYR A 1 191 ? -25.483 -4.718 13.322 1.00 88.25 191 TYR A O 1
ATOM 1575 N N . VAL A 1 192 ? -23.755 -5.560 14.483 1.00 89.31 192 VAL A N 1
ATOM 1576 C CA . VAL A 1 192 ? -24.530 -5.819 15.710 1.00 89.31 192 VAL A CA 1
ATOM 1577 C C . VAL A 1 192 ? -25.106 -4.526 16.292 1.00 89.31 192 VAL A C 1
ATOM 1579 O O . VAL A 1 192 ? -26.234 -4.520 16.777 1.00 89.31 192 VAL A O 1
ATOM 1582 N N . MET A 1 193 ? -24.370 -3.415 16.225 1.00 91.19 193 MET A N 1
ATOM 1583 C CA . MET A 1 193 ? -24.849 -2.105 16.677 1.00 91.19 193 MET A CA 1
ATOM 1584 C C . MET A 1 193 ? -26.002 -1.576 15.811 1.00 91.19 193 MET A C 1
ATOM 1586 O O . MET A 1 193 ? -26.979 -1.073 16.365 1.00 91.19 193 MET A O 1
ATOM 1590 N N . ASN A 1 194 ? -25.932 -1.712 14.482 1.00 88.12 194 ASN A N 1
ATOM 1591 C CA . ASN A 1 194 ? -27.042 -1.339 13.594 1.00 88.12 194 ASN A CA 1
ATOM 1592 C C . ASN A 1 194 ? -28.293 -2.176 13.891 1.00 88.12 194 ASN A C 1
ATOM 1594 O O . ASN A 1 194 ? -29.378 -1.617 14.042 1.00 88.12 194 ASN A O 1
ATOM 1598 N N . ALA A 1 195 ? -28.132 -3.493 14.064 1.00 87.06 195 ALA A N 1
ATOM 1599 C CA . ALA A 1 195 ? -29.233 -4.396 14.393 1.00 87.06 195 ALA A CA 1
ATOM 1600 C C . ALA A 1 195 ? -29.854 -4.092 15.769 1.00 87.06 195 ALA A C 1
ATOM 1602 O O . ALA A 1 195 ? -31.072 -4.001 15.893 1.00 87.06 195 ALA A O 1
ATOM 1603 N N . ALA A 1 196 ? -29.027 -3.887 16.800 1.00 88.25 196 ALA A N 1
ATOM 1604 C CA . ALA A 1 196 ? -29.486 -3.672 18.173 1.00 88.25 196 ALA A CA 1
ATOM 1605 C C . ALA A 1 196 ? -30.260 -2.359 18.364 1.00 88.25 196 ALA A C 1
ATOM 1607 O O . ALA A 1 196 ? -31.130 -2.287 19.227 1.00 88.25 196 ALA A O 1
ATOM 1608 N N . PHE A 1 197 ? -29.942 -1.323 17.584 1.00 86.12 197 PHE A N 1
ATOM 1609 C CA . PHE A 1 197 ? -30.577 -0.008 17.702 1.00 86.12 197 PHE A CA 1
ATOM 1610 C C . PHE A 1 197 ? -31.499 0.335 16.526 1.00 86.12 197 PHE A C 1
ATOM 1612 O O . PHE A 1 197 ? -32.030 1.441 16.505 1.00 86.12 197 PHE A O 1
ATOM 1619 N N . GLN A 1 198 ? -31.692 -0.591 15.577 1.00 82.00 198 GLN A N 1
ATOM 1620 C CA . GLN A 1 198 ? -32.509 -0.402 14.369 1.00 82.00 198 GLN A CA 1
ATOM 1621 C C . GLN A 1 198 ? -32.152 0.887 13.607 1.00 82.00 198 GLN A C 1
ATOM 1623 O O . GLN A 1 198 ? -33.021 1.634 13.165 1.00 82.00 198 GLN A O 1
ATOM 1628 N N . MET A 1 199 ? -30.853 1.171 13.483 1.00 76.81 199 MET A N 1
ATOM 1629 C CA . MET A 1 199 ? -30.346 2.338 12.759 1.00 76.81 199 MET A CA 1
ATOM 1630 C C . MET A 1 199 ? -29.397 1.891 11.657 1.00 76.81 199 MET A C 1
ATOM 1632 O O . MET A 1 199 ? -28.601 0.979 11.860 1.00 76.81 199 MET A O 1
ATOM 1636 N N . GLU A 1 200 ? -29.419 2.591 10.529 1.00 69.69 200 GLU A N 1
ATOM 1637 C CA . GLU A 1 200 ? -28.376 2.493 9.514 1.00 69.69 200 GLU A CA 1
ATOM 1638 C C . GLU A 1 200 ? -27.401 3.647 9.728 1.00 69.69 200 GLU A C 1
ATOM 1640 O O . GLU A 1 200 ? -27.669 4.794 9.373 1.00 69.69 200 GLU A O 1
ATOM 1645 N N . GLY A 1 201 ? -26.279 3.370 10.391 1.00 74.50 201 GLY A N 1
ATOM 1646 C CA . GLY A 1 201 ? -25.280 4.418 10.565 1.00 74.50 201 GLY A CA 1
ATOM 1647 C C . GLY A 1 201 ? -23.999 4.024 11.279 1.00 74.50 201 GLY A C 1
ATOM 1648 O O . GLY A 1 201 ? -22.966 4.666 11.093 1.00 74.50 201 GLY A O 1
ATOM 1649 N N . PHE A 1 202 ? -24.014 2.964 12.080 1.00 83.06 202 PHE A N 1
ATOM 1650 C CA . PHE A 1 202 ? -22.795 2.459 12.684 1.00 83.06 202 PHE A CA 1
ATOM 1651 C C . PHE A 1 202 ? -21.953 1.773 11.612 1.00 83.06 202 PHE A C 1
ATOM 1653 O O . PHE A 1 202 ? -22.312 0.724 11.086 1.00 83.06 202 PHE A O 1
ATOM 1660 N N . THR A 1 203 ? -20.811 2.371 11.286 1.00 84.75 203 THR A N 1
ATOM 1661 C CA . THR A 1 203 ? -19.754 1.726 10.504 1.00 84.75 203 THR A CA 1
ATOM 1662 C C . THR A 1 203 ? -18.640 1.269 11.436 1.00 84.75 203 THR A C 1
ATOM 1664 O O . THR A 1 203 ? -18.466 1.828 12.526 1.00 84.75 203 THR A O 1
ATOM 1667 N N . ALA A 1 204 ? -17.845 0.288 11.000 1.00 79.50 204 ALA A N 1
ATOM 1668 C CA . ALA A 1 204 ? -16.692 -0.219 11.749 1.00 79.50 204 ALA A CA 1
ATOM 1669 C C . ALA A 1 204 ? -15.830 0.911 12.315 1.00 79.50 204 ALA A C 1
ATOM 1671 O O . ALA A 1 204 ? -15.485 0.940 13.493 1.00 79.50 204 ALA A O 1
ATOM 1672 N N . ARG A 1 205 ? -15.565 1.906 11.470 1.00 77.19 205 ARG A N 1
ATOM 1673 C CA . ARG A 1 205 ? -14.742 3.058 11.806 1.00 77.19 205 ARG A CA 1
ATOM 1674 C C . ARG A 1 205 ? -15.410 4.013 12.795 1.00 77.19 205 ARG A C 1
ATOM 1676 O O . ARG A 1 205 ? -14.731 4.568 13.653 1.00 77.19 205 ARG A O 1
ATOM 1683 N N . ILE A 1 206 ? -16.721 4.229 12.686 1.00 82.75 206 ILE A N 1
ATOM 1684 C CA . ILE A 1 206 ? -17.479 5.064 13.631 1.00 82.75 206 ILE A CA 1
ATOM 1685 C C . ILE A 1 206 ? -17.466 4.429 15.026 1.00 82.75 206 ILE A C 1
ATOM 1687 O O . ILE A 1 206 ? -17.209 5.124 16.015 1.00 82.75 206 ILE A O 1
ATOM 1691 N N . CYS A 1 207 ? -17.696 3.116 15.098 1.00 86.69 207 CYS A N 1
ATOM 1692 C CA . CYS A 1 207 ? -17.604 2.340 16.332 1.00 86.69 207 CYS A CA 1
ATOM 1693 C C . CYS A 1 207 ? -16.185 2.382 16.916 1.00 86.69 207 CYS A C 1
ATOM 1695 O O . CYS A 1 207 ? -16.020 2.729 18.085 1.00 86.69 207 CYS A O 1
ATOM 1697 N N . GLU A 1 208 ? -15.164 2.142 16.093 1.00 87.94 208 GLU A N 1
ATOM 1698 C CA . GLU A 1 208 ? -13.752 2.215 16.482 1.00 87.94 208 GLU A CA 1
ATOM 1699 C C . GLU A 1 208 ? -13.390 3.594 17.066 1.00 87.94 208 GLU A C 1
ATOM 1701 O O . GLU A 1 208 ? -12.916 3.712 18.200 1.00 87.94 208 GLU A O 1
ATOM 1706 N N . GLU A 1 209 ? -13.671 4.678 16.333 1.00 82.12 209 GLU A N 1
ATOM 1707 C CA . GLU A 1 209 ? -13.366 6.038 16.786 1.00 82.12 209 GLU A CA 1
ATOM 1708 C C . GLU A 1 209 ? -14.117 6.411 18.064 1.00 82.12 209 GLU A C 1
ATOM 1710 O O . GLU A 1 209 ? -13.576 7.127 18.917 1.00 82.12 209 GLU A O 1
ATOM 1715 N N . ARG A 1 210 ? -15.370 5.964 18.209 1.00 86.50 210 ARG A N 1
ATOM 1716 C CA . ARG A 1 210 ? -16.146 6.230 19.417 1.00 86.50 210 ARG A CA 1
ATOM 1717 C C . ARG A 1 210 ? -15.571 5.489 20.612 1.00 86.50 210 ARG A C 1
ATOM 1719 O O . ARG A 1 210 ? -15.408 6.118 21.658 1.00 86.50 210 ARG A O 1
ATOM 1726 N N . TYR A 1 211 ? -15.266 4.204 20.466 1.00 86.44 211 TYR A N 1
ATOM 1727 C CA . TYR A 1 211 ? -14.691 3.387 21.529 1.00 86.44 211 TYR A CA 1
ATOM 1728 C C . TYR A 1 211 ? -13.395 4.009 22.052 1.00 86.44 211 TYR A C 1
ATOM 1730 O O . TYR A 1 211 ? -13.282 4.295 23.247 1.00 86.44 211 TYR A O 1
ATOM 1738 N N . PHE A 1 212 ? -12.481 4.378 21.151 1.00 81.25 212 PHE A N 1
ATOM 1739 C CA . PHE A 1 212 ? -11.237 5.032 21.548 1.00 81.25 212 PHE A CA 1
ATOM 1740 C C . PHE A 1 212 ? -11.461 6.400 22.198 1.00 81.25 212 PHE A C 1
ATOM 1742 O O . PHE A 1 212 ? -10.828 6.707 23.206 1.00 81.25 212 PHE A O 1
ATOM 1749 N N . LYS A 1 213 ? -12.399 7.223 21.705 1.00 78.75 213 LYS A N 1
ATOM 1750 C CA . LYS A 1 213 ? -12.764 8.484 22.383 1.00 78.75 213 LYS A CA 1
ATOM 1751 C C . LYS A 1 213 ? -13.296 8.251 23.802 1.00 78.75 213 LYS A C 1
ATOM 1753 O O . LYS A 1 213 ? -13.041 9.080 24.673 1.00 78.75 213 LYS A O 1
ATOM 1758 N N . MET A 1 214 ? -14.046 7.173 24.038 1.00 79.81 214 MET A N 1
ATOM 1759 C CA . MET A 1 214 ? -14.571 6.837 25.366 1.00 79.81 214 MET A CA 1
ATOM 1760 C C 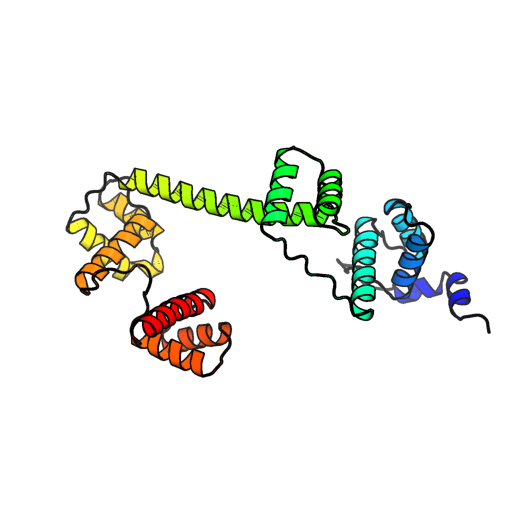. MET A 1 214 ? -13.468 6.355 26.311 1.00 79.81 214 MET A C 1
ATOM 1762 O O . MET A 1 214 ? -13.395 6.868 27.428 1.00 79.81 214 MET A O 1
ATOM 1766 N N . LYS A 1 215 ? -12.574 5.462 25.862 1.00 74.12 215 LYS A N 1
ATOM 1767 C CA . LYS A 1 215 ? -11.410 5.027 26.657 1.00 74.12 215 LYS A CA 1
ATOM 1768 C C . LYS A 1 215 ? -10.484 6.207 26.985 1.00 74.12 215 LYS A C 1
ATOM 1770 O O . LYS A 1 215 ? -10.203 6.442 28.155 1.00 74.12 215 LYS A O 1
ATOM 1775 N N . HIS A 1 216 ? -10.173 7.068 26.010 1.00 63.25 216 HIS A N 1
ATOM 1776 C CA . HIS A 1 216 ? -9.372 8.281 26.239 1.00 63.25 216 HIS A CA 1
ATOM 1777 C C . HIS A 1 216 ? -9.976 9.246 27.272 1.00 63.25 216 HIS A C 1
ATOM 1779 O O . HIS A 1 216 ? -9.237 9.861 28.039 1.00 63.25 216 HIS A O 1
ATOM 1785 N N . LYS A 1 217 ? -11.310 9.398 27.306 1.00 59.75 217 LYS A N 1
ATOM 1786 C CA . LYS A 1 217 ? -11.981 10.221 28.326 1.00 59.75 217 LYS A CA 1
ATOM 1787 C C . LYS A 1 217 ? -11.881 9.612 29.727 1.00 59.75 217 LYS A C 1
ATOM 1789 O O . LYS A 1 217 ? -11.776 10.374 30.681 1.00 59.75 217 LYS A O 1
ATOM 1794 N N . ARG A 1 218 ? -11.926 8.280 29.855 1.00 58.03 218 ARG A N 1
ATOM 1795 C CA . ARG A 1 218 ? -11.802 7.580 31.147 1.00 58.03 218 ARG A CA 1
ATOM 1796 C C . ARG A 1 218 ? -10.368 7.564 31.671 1.00 58.03 218 ARG A C 1
ATOM 1798 O O . ARG A 1 218 ? -10.169 7.684 32.869 1.00 58.03 218 ARG A O 1
ATOM 1805 N N . GLU A 1 219 ? -9.386 7.501 30.780 1.00 50.56 219 GLU A N 1
ATOM 1806 C CA . GLU A 1 219 ? -7.958 7.509 31.128 1.00 50.56 219 GLU A CA 1
ATOM 1807 C C . GLU A 1 219 ? -7.398 8.923 31.386 1.00 50.56 219 GLU A C 1
ATOM 1809 O O . GLU A 1 219 ? -6.201 9.090 31.596 1.00 50.56 219 GLU A O 1
ATOM 1814 N N . GLY A 1 220 ? -8.231 9.972 31.342 1.00 38.47 220 GLY A N 1
ATOM 1815 C CA . GLY A 1 220 ? -7.796 11.350 31.607 1.00 38.47 220 GLY A CA 1
ATOM 1816 C C . GLY A 1 220 ? -6.826 11.929 30.565 1.00 38.47 220 GLY A C 1
ATOM 1817 O O . GLY A 1 220 ? -6.289 13.021 30.757 1.00 38.47 220 GLY A O 1
ATOM 1818 N N . VAL A 1 221 ? -6.614 11.246 29.435 1.00 41.44 221 VAL A N 1
ATOM 1819 C CA . VAL A 1 221 ? -5.643 11.648 28.410 1.00 41.44 221 VAL A CA 1
ATOM 1820 C C . VAL A 1 221 ? -6.236 12.766 27.548 1.00 41.44 221 VAL A C 1
ATOM 1822 O O . VAL A 1 221 ? -6.817 12.547 26.480 1.00 41.44 221 VAL A O 1
ATOM 1825 N N . LYS A 1 222 ? -6.093 14.012 28.013 1.00 33.78 222 LYS A N 1
ATOM 1826 C CA . LYS A 1 222 ? -6.419 15.210 27.231 1.00 33.78 222 LYS A CA 1
ATOM 1827 C C . LYS A 1 222 ? -5.446 15.344 26.056 1.00 33.78 222 LYS A C 1
ATOM 1829 O O . LYS A 1 222 ? -4.318 15.791 26.207 1.00 33.78 222 LYS A O 1
ATOM 1834 N N . GLY A 1 223 ? -5.934 14.993 24.868 1.00 33.97 223 GLY A N 1
ATOM 1835 C CA . GLY A 1 223 ? -5.387 15.431 23.586 1.00 33.97 223 GLY A CA 1
ATOM 1836 C C . GLY A 1 223 ? -4.058 14.794 23.183 1.00 33.97 223 GLY A C 1
ATOM 1837 O O . GLY A 1 223 ? -2.998 15.283 23.545 1.00 33.97 223 GLY A O 1
ATOM 1838 N N . LYS A 1 224 ? -4.110 13.775 22.316 1.00 36.41 224 LYS A N 1
ATOM 1839 C CA . LYS A 1 224 ? -3.194 13.594 21.169 1.00 36.41 224 LYS A CA 1
ATOM 1840 C C . LYS A 1 224 ? -3.555 12.310 20.420 1.00 36.41 224 LYS A C 1
ATOM 1842 O O . LYS A 1 224 ? -3.522 11.213 20.962 1.00 36.41 224 LYS A O 1
ATOM 1847 N N . LYS A 1 225 ? -3.886 12.467 19.138 1.00 38.84 225 LYS A N 1
ATOM 1848 C CA . LYS A 1 225 ? -4.017 11.375 18.168 1.00 38.84 225 LYS A CA 1
ATOM 1849 C C . LYS A 1 225 ? -2.715 10.549 18.119 1.00 38.84 225 LYS A C 1
ATOM 1851 O O . LYS A 1 225 ? -1.640 11.120 17.959 1.00 38.84 225 LYS A O 1
ATOM 1856 N N . TYR A 1 226 ? -2.860 9.223 18.156 1.00 38.44 226 TYR A N 1
ATOM 1857 C CA . TYR A 1 226 ? -1.860 8.191 17.828 1.00 38.44 226 TYR A CA 1
ATOM 1858 C C . TYR A 1 226 ? -0.630 8.063 18.743 1.00 38.44 226 TYR A C 1
ATOM 1860 O O . TYR A 1 226 ? 0.494 8.305 18.322 1.00 38.44 226 TYR A O 1
ATOM 1868 N N . CYS A 1 227 ? -0.825 7.552 19.955 1.00 41.41 227 CYS A N 1
ATOM 1869 C CA . CYS A 1 227 ? 0.217 6.873 20.733 1.00 41.41 227 CYS A CA 1
ATOM 1870 C C . CYS A 1 227 ? -0.491 5.817 21.586 1.00 41.41 227 CYS A C 1
ATOM 1872 O O . CYS A 1 227 ? -0.899 6.096 22.703 1.00 41.41 227 CYS A O 1
ATOM 1874 N N . HIS A 1 228 ? -0.768 4.654 20.999 1.00 53.75 228 HIS A N 1
ATOM 1875 C CA . HIS A 1 228 ? -1.529 3.571 21.640 1.00 53.75 228 HIS A CA 1
ATOM 1876 C C . HIS A 1 228 ? -0.631 2.587 22.400 1.00 53.75 228 HIS A C 1
ATOM 1878 O O . HIS A 1 228 ? -1.027 1.460 22.678 1.00 53.75 228 HIS A O 1
ATOM 1884 N N . TRP A 1 229 ? 0.622 2.963 22.646 1.00 69.00 229 TRP A N 1
ATOM 1885 C CA . TRP A 1 229 ? 1.556 2.130 23.388 1.00 69.00 229 TRP A CA 1
ATOM 1886 C C . TRP A 1 229 ? 1.652 2.696 24.794 1.00 69.00 229 TRP A C 1
ATOM 1888 O O . TRP A 1 229 ? 1.925 3.887 24.960 1.00 69.00 229 TRP A O 1
ATOM 1898 N N . GLY A 1 230 ? 1.360 1.840 25.775 1.00 70.81 230 GLY A N 1
ATOM 1899 C CA . GLY A 1 230 ? 1.624 2.126 27.176 1.00 70.81 230 GLY A CA 1
ATOM 1900 C C . GLY A 1 230 ? 3.114 2.374 27.405 1.00 70.81 230 GLY A C 1
ATOM 1901 O O . GLY A 1 230 ? 3.954 2.102 26.539 1.00 70.81 230 GLY A O 1
ATOM 1902 N N . LYS A 1 231 ? 3.432 2.943 28.569 1.00 74.56 231 LYS A N 1
ATOM 1903 C CA . LYS A 1 231 ? 4.807 3.283 28.955 1.00 74.56 231 LYS A CA 1
ATOM 1904 C C . LYS A 1 231 ? 5.730 2.059 28.880 1.00 74.56 231 LYS A C 1
ATOM 1906 O O . LYS A 1 231 ? 6.791 2.137 28.281 1.00 74.56 231 LYS A O 1
ATOM 1911 N N . ASP A 1 232 ? 5.250 0.917 29.355 1.00 78.06 232 ASP A N 1
ATOM 1912 C CA . ASP A 1 232 ? 5.873 -0.407 29.261 1.00 78.06 232 ASP A CA 1
ATOM 1913 C C . ASP A 1 232 ? 6.322 -0.780 27.835 1.00 78.06 232 ASP A C 1
ATOM 1915 O O . ASP A 1 232 ? 7.469 -1.167 27.603 1.00 78.06 232 ASP A O 1
ATOM 1919 N N . LYS A 1 233 ? 5.439 -0.608 26.846 1.00 84.62 233 LYS A N 1
ATOM 1920 C CA . LYS A 1 233 ? 5.734 -0.913 25.438 1.00 84.62 233 LYS A CA 1
ATOM 1921 C C . LYS A 1 233 ? 6.706 0.091 24.824 1.00 84.62 233 LYS A C 1
ATOM 1923 O O . LYS A 1 233 ? 7.483 -0.278 23.945 1.00 84.62 233 LYS A O 1
ATOM 1928 N N . LEU A 1 234 ? 6.654 1.354 25.245 1.00 84.31 234 LEU A N 1
ATOM 1929 C CA . LEU A 1 234 ? 7.572 2.396 24.780 1.00 84.31 234 LEU A CA 1
ATOM 1930 C C . LEU A 1 234 ? 8.979 2.216 25.358 1.00 84.31 234 LEU A C 1
ATOM 1932 O O . LEU A 1 234 ? 9.947 2.333 24.610 1.00 84.31 234 LEU A O 1
ATOM 1936 N N . ASP A 1 235 ? 9.086 1.856 26.635 1.00 84.31 235 ASP A N 1
ATOM 1937 C CA . ASP A 1 235 ? 10.360 1.593 27.306 1.00 84.31 235 ASP A CA 1
ATOM 1938 C C . ASP A 1 235 ? 11.050 0.371 26.683 1.00 84.31 235 ASP A C 1
ATOM 1940 O O . ASP A 1 235 ? 12.231 0.425 26.331 1.00 84.31 235 ASP A O 1
ATOM 1944 N N . LYS A 1 236 ? 10.295 -0.703 26.407 1.00 86.88 236 LYS A N 1
ATOM 1945 C CA . LYS A 1 236 ? 10.839 -1.866 25.690 1.00 86.88 236 LYS A CA 1
ATOM 1946 C C . LYS A 1 236 ? 11.231 -1.538 24.249 1.00 86.88 236 LYS A C 1
ATOM 1948 O O . LYS A 1 236 ? 12.245 -2.028 23.758 1.00 86.88 236 LYS A O 1
ATOM 1953 N N . LEU A 1 237 ? 10.456 -0.700 23.557 1.00 88.25 237 LEU A N 1
ATOM 1954 C CA . LEU A 1 237 ? 10.803 -0.244 22.209 1.00 88.25 237 LEU A CA 1
ATOM 1955 C C . LEU A 1 237 ? 12.117 0.540 22.203 1.00 88.25 237 LEU A C 1
ATOM 1957 O O . LEU A 1 237 ? 12.945 0.300 21.329 1.00 88.25 237 LEU A O 1
ATOM 1961 N N . GLN A 1 238 ? 12.303 1.444 23.168 1.00 88.12 238 GLN A N 1
ATOM 1962 C CA . GLN A 1 238 ? 13.537 2.204 23.361 1.00 88.12 238 GLN A CA 1
ATOM 1963 C C . GLN A 1 238 ? 14.725 1.264 23.580 1.00 88.12 238 GLN A C 1
ATOM 1965 O O . GLN A 1 238 ? 15.680 1.333 22.813 1.00 88.12 238 GLN A O 1
ATOM 1970 N N . GLU A 1 239 ? 14.624 0.322 24.524 1.00 89.88 239 GLU A N 1
ATOM 1971 C CA . GLU A 1 239 ? 15.666 -0.686 24.778 1.00 89.88 239 GLU A CA 1
ATOM 1972 C C . GLU A 1 239 ? 16.053 -1.428 23.486 1.00 89.88 239 GLU A C 1
ATOM 1974 O O . GLU A 1 239 ? 17.227 -1.562 23.140 1.00 89.88 239 GLU A O 1
ATOM 1979 N N . LEU A 1 240 ? 15.059 -1.881 22.717 1.00 89.44 240 LEU A N 1
ATOM 1980 C CA . LEU A 1 240 ? 15.293 -2.637 21.489 1.00 89.44 240 LEU A CA 1
ATOM 1981 C C . LEU A 1 240 ? 15.919 -1.799 20.364 1.00 89.44 240 LEU A C 1
ATOM 1983 O O . LEU A 1 240 ? 16.681 -2.352 19.562 1.00 89.44 240 LEU A O 1
ATOM 1987 N N . VAL A 1 241 ? 15.605 -0.503 20.292 1.00 87.38 241 VAL A N 1
ATOM 1988 C CA . VAL A 1 241 ? 16.219 0.435 19.342 1.00 87.38 241 VAL A CA 1
ATOM 1989 C C . VAL A 1 241 ? 17.658 0.758 19.746 1.00 87.38 241 VAL A C 1
ATOM 1991 O O . VAL A 1 241 ? 18.540 0.734 18.886 1.00 87.38 241 VAL A O 1
ATOM 1994 N N . ASP A 1 242 ? 17.915 0.977 21.035 1.00 85.50 242 ASP A N 1
ATOM 1995 C CA . ASP A 1 242 ? 19.251 1.280 21.563 1.00 85.50 242 ASP A CA 1
ATOM 1996 C C . ASP A 1 242 ? 20.226 0.112 21.355 1.00 85.50 242 ASP A C 1
ATOM 1998 O O . ASP A 1 242 ? 21.402 0.316 21.057 1.00 85.50 242 ASP A O 1
ATOM 2002 N N . MET A 1 243 ? 19.720 -1.126 21.362 1.00 84.75 243 MET A N 1
ATOM 2003 C CA . MET A 1 243 ? 20.476 -2.327 20.984 1.00 84.75 243 MET A CA 1
ATOM 2004 C C . MET A 1 243 ? 20.803 -2.434 19.475 1.00 84.75 243 MET A C 1
ATOM 2006 O O . MET A 1 243 ? 21.254 -3.489 19.027 1.00 84.75 243 MET A O 1
ATOM 2010 N N . LYS A 1 244 ? 20.552 -1.391 18.667 1.00 77.69 244 LYS A N 1
ATOM 2011 C CA . LYS A 1 244 ? 20.815 -1.321 17.211 1.00 77.69 244 LYS A CA 1
ATOM 2012 C C . LYS A 1 244 ? 20.212 -2.478 16.396 1.00 77.69 244 LYS A C 1
ATOM 2014 O O . LYS A 1 244 ? 20.750 -2.882 15.364 1.00 77.69 244 LYS A O 1
ATOM 2019 N N . LYS A 1 245 ? 19.074 -3.026 16.831 1.00 74.44 245 LYS A N 1
ATOM 2020 C CA . LYS A 1 245 ? 18.387 -4.108 16.108 1.00 74.44 245 LYS A CA 1
ATOM 2021 C C . LYS A 1 245 ? 17.660 -3.575 14.873 1.00 74.44 245 LYS A C 1
ATOM 2023 O O . LYS A 1 245 ? 17.181 -2.445 14.836 1.00 74.44 245 LYS A O 1
ATOM 2028 N N . THR A 1 246 ? 17.518 -4.419 13.851 1.00 87.31 246 THR A N 1
ATOM 2029 C CA . THR A 1 246 ? 16.682 -4.098 12.686 1.00 87.31 246 THR A CA 1
ATOM 2030 C C . THR A 1 246 ? 15.204 -4.025 13.084 1.00 87.31 246 THR A C 1
ATOM 2032 O O . THR A 1 246 ? 14.746 -4.769 13.951 1.00 87.31 246 THR A O 1
ATOM 2035 N N . TRP A 1 247 ? 14.413 -3.187 12.406 1.00 85.94 247 TRP A N 1
ATOM 2036 C CA . TRP A 1 247 ? 12.977 -3.031 12.697 1.00 85.94 247 TRP A CA 1
ATOM 2037 C C . TRP A 1 247 ? 12.165 -4.328 12.599 1.00 85.94 247 TRP A C 1
ATOM 2039 O O . TRP A 1 247 ? 11.157 -4.467 13.287 1.00 85.94 247 TRP A O 1
ATOM 2049 N N . SER A 1 248 ? 12.601 -5.278 11.769 1.00 87.31 248 SER A N 1
ATOM 2050 C CA . SER A 1 248 ? 11.998 -6.613 11.696 1.00 87.31 248 SER A CA 1
ATOM 2051 C C . SER A 1 248 ? 12.214 -7.401 12.993 1.00 87.31 248 SER A C 1
ATOM 2053 O O . SER A 1 248 ? 11.274 -7.994 13.512 1.00 87.31 248 SER A O 1
ATOM 2055 N N . ASN A 1 249 ? 13.422 -7.349 13.560 1.00 89.62 249 ASN A N 1
ATOM 2056 C CA . ASN A 1 249 ? 13.752 -8.033 14.813 1.00 89.62 249 ASN A CA 1
ATOM 2057 C C . ASN A 1 249 ? 13.107 -7.353 16.025 1.00 89.62 249 ASN A C 1
ATOM 2059 O O . ASN A 1 249 ? 12.707 -8.029 16.968 1.00 89.62 249 ASN A O 1
ATOM 2063 N N . ILE A 1 250 ? 12.989 -6.023 15.995 1.00 89.25 250 ILE A N 1
ATOM 2064 C CA . ILE A 1 250 ? 12.270 -5.250 17.015 1.00 89.25 250 ILE A CA 1
ATOM 2065 C C . ILE A 1 250 ? 10.798 -5.671 17.041 1.00 89.25 250 ILE A C 1
ATOM 2067 O O . ILE A 1 250 ? 10.279 -5.979 18.106 1.00 89.25 250 ILE A O 1
ATOM 2071 N N . ALA A 1 251 ? 10.141 -5.732 15.880 1.00 86.12 251 ALA A N 1
ATOM 2072 C CA . ALA A 1 251 ? 8.746 -6.154 15.782 1.00 86.12 251 ALA A CA 1
ATOM 2073 C C . ALA A 1 251 ? 8.528 -7.565 16.350 1.00 86.12 251 ALA A C 1
ATOM 2075 O O . ALA A 1 251 ? 7.664 -7.744 17.204 1.00 86.12 251 ALA A O 1
ATOM 2076 N N . LYS A 1 252 ? 9.383 -8.522 15.966 1.00 88.56 252 LYS A N 1
ATOM 2077 C CA . LYS A 1 252 ? 9.334 -9.894 16.486 1.00 88.56 252 LYS A CA 1
ATOM 2078 C C . LYS A 1 252 ? 9.504 -9.948 18.010 1.00 88.56 252 LYS A C 1
ATOM 2080 O O . LYS A 1 252 ? 8.725 -10.599 18.688 1.00 88.56 252 LYS A O 1
ATOM 2085 N N . LYS A 1 253 ? 10.468 -9.210 18.569 1.00 90.44 253 LYS A N 1
ATOM 2086 C CA . LYS A 1 253 ? 10.693 -9.167 20.026 1.00 90.44 253 LYS A CA 1
ATOM 2087 C C . LYS A 1 253 ? 9.561 -8.490 20.797 1.00 90.44 253 LYS A C 1
ATOM 2089 O O . LYS A 1 253 ? 9.286 -8.871 21.930 1.00 90.44 253 LYS A O 1
ATOM 2094 N N . MET A 1 254 ? 8.913 -7.489 20.205 1.00 86.62 254 MET A N 1
ATOM 2095 C CA . MET A 1 254 ? 7.727 -6.861 20.795 1.00 86.62 254 MET A CA 1
ATOM 2096 C C . MET A 1 254 ? 6.552 -7.846 20.857 1.00 86.62 254 MET A C 1
ATOM 2098 O O . MET A 1 254 ? 5.878 -7.910 21.880 1.00 86.62 254 MET A O 1
ATOM 2102 N N . GLU A 1 255 ? 6.354 -8.640 19.803 1.00 85.94 255 GLU A N 1
ATOM 2103 C CA . GLU A 1 255 ? 5.360 -9.722 19.754 1.00 85.94 255 GLU A CA 1
ATOM 2104 C C . GLU A 1 255 ? 5.675 -10.837 20.761 1.00 85.94 255 GLU A C 1
ATOM 2106 O O . GLU A 1 255 ? 4.791 -11.230 21.515 1.00 85.94 255 GLU A O 1
ATOM 2111 N N . GLU A 1 256 ? 6.941 -11.255 20.874 1.00 89.12 256 GLU A N 1
ATOM 2112 C CA . GLU A 1 256 ? 7.398 -12.213 21.896 1.00 89.12 256 GLU A CA 1
ATOM 2113 C C . GLU A 1 256 ? 7.155 -11.708 23.331 1.00 89.12 256 GLU A C 1
ATOM 2115 O O . GLU A 1 256 ? 6.831 -12.497 24.212 1.00 89.12 256 GLU A O 1
ATOM 2120 N N . THR A 1 257 ? 7.312 -10.401 23.581 1.00 87.06 257 THR A N 1
ATOM 2121 C CA . THR A 1 257 ? 7.226 -9.832 24.941 1.00 87.06 257 THR A CA 1
ATOM 2122 C C . THR A 1 257 ? 5.789 -9.558 25.382 1.00 87.06 257 THR A C 1
ATOM 2124 O O . THR A 1 257 ? 5.443 -9.803 26.532 1.00 87.06 257 THR A O 1
ATOM 2127 N N . PHE A 1 258 ? 4.957 -9.002 24.498 1.00 81.50 258 PHE A N 1
ATOM 2128 C CA . PHE A 1 258 ? 3.634 -8.486 24.875 1.00 81.50 258 PHE A CA 1
ATOM 2129 C C . PHE A 1 258 ? 2.466 -9.278 24.289 1.00 81.50 258 PHE A C 1
ATOM 2131 O O . PHE A 1 258 ? 1.319 -8.976 24.617 1.00 81.50 258 PHE A O 1
ATOM 2138 N N . GLY A 1 259 ? 2.738 -10.247 23.412 1.00 70.75 259 GLY A N 1
ATOM 2139 C CA . GLY A 1 259 ? 1.714 -10.922 22.626 1.00 70.75 259 GLY A CA 1
ATOM 2140 C C . GLY A 1 259 ? 1.038 -9.999 21.601 1.00 70.75 259 GLY A C 1
ATOM 2141 O O . GLY A 1 259 ? 0.997 -8.773 21.735 1.00 70.75 259 GLY A O 1
ATOM 2142 N N . GLY A 1 260 ? 0.484 -10.598 20.548 1.00 71.62 260 GLY A N 1
ATOM 2143 C CA . GLY A 1 260 ? -0.238 -9.891 19.486 1.00 71.62 260 GLY A CA 1
ATOM 2144 C C . GLY A 1 260 ? 0.640 -9.409 18.325 1.00 71.62 260 GLY A C 1
ATOM 2145 O O . GLY A 1 260 ? 1.863 -9.473 18.362 1.00 71.62 260 GLY A O 1
ATOM 2146 N N . SER A 1 261 ? 0.001 -8.910 17.262 1.00 70.50 261 SER A N 1
ATOM 2147 C CA . SER A 1 261 ? 0.692 -8.610 16.001 1.00 70.50 261 SER A CA 1
ATOM 2148 C C . SER A 1 261 ? 1.368 -7.234 16.006 1.00 70.50 261 SER A C 1
ATOM 2150 O O . SER A 1 261 ? 0.711 -6.186 15.958 1.00 70.50 261 SER A O 1
ATOM 2152 N N . PHE A 1 262 ? 2.702 -7.225 15.985 1.00 78.50 262 PHE A N 1
ATOM 2153 C CA . PHE A 1 262 ? 3.501 -6.013 15.823 1.00 78.50 262 PHE A CA 1
ATOM 2154 C C . PHE A 1 262 ? 4.126 -5.969 14.431 1.00 78.50 262 PHE A C 1
ATOM 2156 O O . PHE A 1 262 ? 4.939 -6.805 14.057 1.00 78.50 262 PHE A O 1
ATOM 2163 N N . SER A 1 263 ? 3.791 -4.944 13.643 1.00 76.94 263 SER A N 1
ATOM 2164 C CA . SER A 1 263 ? 4.446 -4.732 12.349 1.00 76.94 263 SER A CA 1
ATOM 2165 C C . SER A 1 263 ? 5.665 -3.818 12.486 1.00 76.94 263 SER A C 1
ATOM 2167 O O . SER A 1 263 ? 5.635 -2.835 13.232 1.00 76.94 263 SER A O 1
ATOM 2169 N N . LYS A 1 264 ? 6.697 -4.049 11.662 1.00 83.50 264 LYS A N 1
ATOM 2170 C CA . LYS A 1 264 ? 7.867 -3.151 11.551 1.00 83.50 264 LYS A CA 1
ATOM 2171 C C . LYS A 1 264 ? 7.476 -1.681 11.345 1.00 83.50 264 LYS A C 1
ATOM 2173 O O . LYS A 1 264 ? 8.113 -0.780 11.882 1.00 83.50 264 LYS A O 1
ATOM 2178 N N . GLY A 1 265 ? 6.407 -1.437 10.579 1.00 76.19 265 GLY A N 1
ATOM 2179 C CA . GLY A 1 265 ? 5.900 -0.094 10.304 1.00 76.19 265 GLY A CA 1
ATOM 2180 C C . GLY A 1 265 ? 5.251 0.544 11.530 1.00 76.19 265 GLY A C 1
ATOM 2181 O O . GLY A 1 265 ? 5.415 1.743 11.752 1.00 76.19 265 GLY A O 1
ATOM 2182 N N . THR A 1 266 ? 4.565 -0.257 12.346 1.00 79.38 266 THR A N 1
ATOM 2183 C CA . THR A 1 266 ? 3.976 0.180 13.616 1.00 79.38 266 THR A CA 1
ATOM 2184 C C . THR A 1 266 ? 5.076 0.562 14.606 1.00 79.38 266 THR A C 1
ATOM 2186 O O . THR A 1 266 ? 5.053 1.686 15.100 1.00 79.38 266 THR A O 1
ATOM 2189 N N . CYS A 1 267 ? 6.074 -0.304 14.820 1.00 83.81 267 CYS A N 1
ATOM 2190 C CA . CYS A 1 267 ? 7.205 -0.041 15.721 1.00 83.81 267 CYS A CA 1
ATOM 2191 C C . CYS A 1 267 ? 7.976 1.225 15.313 1.00 83.81 267 CYS A C 1
ATOM 2193 O O . CYS A 1 267 ? 8.177 2.119 16.131 1.00 83.81 267 CYS A O 1
ATOM 2195 N N . HIS A 1 268 ? 8.323 1.359 14.028 1.00 84.94 268 HIS A N 1
ATOM 2196 C CA . HIS A 1 268 ? 9.035 2.533 13.515 1.00 84.94 268 HIS A CA 1
ATOM 2197 C C . HIS A 1 268 ? 8.228 3.830 13.679 1.00 84.94 268 HIS A C 1
ATOM 2199 O O . HIS A 1 268 ? 8.761 4.871 14.067 1.00 84.94 268 HIS A O 1
ATOM 2205 N N . LYS A 1 269 ? 6.918 3.786 13.401 1.00 80.75 269 LYS A N 1
ATOM 2206 C CA . LYS A 1 269 ? 6.044 4.954 13.554 1.00 80.75 269 LYS A CA 1
ATOM 2207 C C . LYS A 1 269 ? 5.928 5.378 15.018 1.00 80.75 269 LYS A C 1
ATOM 2209 O O . LYS A 1 269 ? 5.989 6.575 15.285 1.00 80.75 269 LYS A O 1
ATOM 2214 N N . GLN A 1 270 ? 5.785 4.429 15.945 1.00 81.88 270 GLN A N 1
ATOM 2215 C CA . GLN A 1 270 ? 5.716 4.734 17.377 1.00 81.88 270 GLN A CA 1
ATOM 2216 C C . GLN A 1 270 ? 7.035 5.303 17.895 1.00 81.88 270 GLN A C 1
ATOM 2218 O O . GLN A 1 270 ? 7.019 6.328 18.571 1.00 81.88 270 GLN A O 1
ATOM 2223 N N . TRP A 1 271 ? 8.168 4.740 17.476 1.00 85.75 271 TRP A N 1
ATOM 2224 C CA . TRP A 1 271 ? 9.485 5.284 17.797 1.00 85.75 271 TRP A CA 1
ATOM 2225 C C . TRP A 1 271 ? 9.662 6.726 17.312 1.00 85.75 271 TRP A C 1
ATOM 2227 O O . TRP A 1 271 ? 10.087 7.596 18.067 1.00 85.75 271 TRP A O 1
ATOM 2237 N N . SER A 1 272 ? 9.273 7.018 16.066 1.00 83.44 272 SER A N 1
ATOM 2238 C CA . SER A 1 272 ? 9.354 8.377 15.516 1.00 83.44 272 SER A CA 1
ATOM 2239 C C . SER A 1 272 ? 8.515 9.380 16.315 1.00 83.44 272 SER A C 1
ATOM 2241 O O . SER A 1 272 ? 8.915 10.531 16.482 1.00 83.44 272 SER A O 1
ATOM 2243 N N . ILE A 1 273 ? 7.357 8.953 16.824 1.00 76.56 273 ILE A N 1
ATOM 2244 C CA . ILE A 1 273 ? 6.487 9.783 17.664 1.00 76.56 273 ILE A CA 1
ATOM 2245 C C . ILE A 1 273 ? 7.102 9.975 19.054 1.00 76.56 273 ILE A C 1
ATOM 2247 O O . ILE A 1 273 ? 7.113 11.099 19.552 1.00 76.56 273 ILE A O 1
ATOM 2251 N N . PHE A 1 274 ? 7.624 8.905 19.655 1.00 79.94 274 PHE A N 1
ATOM 2252 C CA . PHE A 1 274 ? 8.277 8.924 20.962 1.00 79.94 274 PHE A CA 1
ATOM 2253 C C . PHE A 1 274 ? 9.511 9.835 20.965 1.00 79.94 274 PHE A C 1
ATOM 2255 O O . PHE A 1 274 ? 9.584 10.777 21.753 1.00 79.94 274 PHE A O 1
ATOM 2262 N N . ASN A 1 275 ? 10.419 9.649 20.005 1.00 77.50 275 ASN A N 1
ATOM 2263 C CA . ASN A 1 275 ? 11.653 10.425 19.908 1.00 77.50 275 ASN A CA 1
ATOM 2264 C C . ASN A 1 275 ? 11.383 11.922 19.658 1.00 77.50 275 ASN A C 1
ATOM 2266 O O . ASN A 1 275 ? 12.008 12.789 20.260 1.00 77.50 275 ASN A O 1
ATOM 2270 N N . LYS A 1 276 ? 10.373 12.253 18.837 1.00 75.56 276 LYS A N 1
ATOM 2271 C CA . LYS A 1 276 ? 9.942 13.648 18.624 1.00 75.56 276 LYS A CA 1
ATOM 2272 C C . LYS A 1 276 ? 9.373 14.321 19.874 1.00 75.56 276 LYS A C 1
ATOM 2274 O O . LYS A 1 276 ? 9.379 15.546 19.927 1.00 75.56 276 LYS A O 1
ATOM 2279 N N . LYS A 1 277 ? 8.809 13.563 20.821 1.00 67.44 277 LYS A N 1
ATOM 2280 C CA . LYS A 1 277 ? 8.345 14.115 22.103 1.00 67.44 277 LYS A CA 1
ATOM 2281 C C . LYS A 1 277 ? 9.522 14.358 23.042 1.00 67.44 277 LYS A C 1
ATOM 2283 O O . LYS A 1 277 ? 9.632 15.460 23.556 1.00 67.44 277 LYS A O 1
ATOM 2288 N N . LYS A 1 278 ? 10.432 13.385 23.160 1.00 67.06 278 LYS A N 1
ATOM 2289 C CA . LYS A 1 278 ? 11.632 13.482 24.004 1.00 67.06 278 LYS A CA 1
ATOM 2290 C C . LYS A 1 278 ? 12.510 14.686 23.634 1.00 67.06 278 LYS A C 1
ATOM 2292 O O . LYS A 1 278 ? 12.932 15.422 24.510 1.00 67.06 278 LYS A O 1
ATOM 2297 N N . LEU A 1 279 ? 12.684 14.946 22.334 1.00 61.94 279 LEU A N 1
ATOM 2298 C CA . LEU A 1 279 ? 13.424 16.109 21.816 1.00 61.94 279 LEU A CA 1
ATOM 2299 C C . LEU A 1 279 ? 12.753 17.474 22.066 1.00 61.94 279 LEU A C 1
ATOM 2301 O O . LEU A 1 279 ? 13.357 18.493 21.766 1.00 61.94 279 LEU A O 1
ATOM 2305 N N . LYS A 1 280 ? 11.494 17.518 22.519 1.00 64.44 280 LYS A N 1
ATOM 2306 C CA . LYS A 1 280 ? 10.796 18.769 22.874 1.00 64.44 280 LYS A CA 1
ATOM 2307 C C . LYS A 1 280 ? 10.759 19.031 24.378 1.00 64.44 280 LYS A C 1
ATOM 2309 O O . LYS A 1 280 ? 10.304 20.093 24.785 1.00 64.44 280 LYS A O 1
ATOM 2314 N N . GLU A 1 281 ? 11.125 18.032 25.173 1.00 59.47 281 GLU A N 1
ATOM 2315 C CA . GLU A 1 281 ? 11.174 18.090 26.637 1.00 59.47 281 GLU A CA 1
ATOM 2316 C C . GLU A 1 281 ? 12.613 18.321 27.146 1.00 59.47 281 GLU A C 1
ATOM 2318 O O . GLU A 1 281 ? 12.808 18.478 28.348 1.00 59.47 281 GLU A O 1
ATOM 2323 N N . GLN A 1 282 ? 13.592 18.359 26.232 1.00 48.34 282 GLN A N 1
ATOM 2324 C CA . GLN A 1 282 ? 14.966 18.836 26.426 1.00 48.34 282 GLN A CA 1
ATOM 2325 C C . GLN A 1 282 ? 15.098 20.245 25.853 1.00 48.34 282 GLN A C 1
ATOM 2327 O O . GLN A 1 282 ? 15.845 21.041 26.457 1.00 48.34 282 GLN A O 1
#

pLDDT: mean 72.73, std 15.33, range [32.69, 92.69]

Foldseek 3Di:
DDDPVVVVVPDLPVLVVVPPDDPDPPDPDQDPVLLVLLCCLCVVPVPDQLQVSQVVSCVRRNDNRDSVNSVVVVVVVVQVVCVVVVNHPPPPPCDPVNLVLLVVCVVVVDQLVVSQVVSCVVPNDGGDSVNSVVSNVVVVVVVVVVVVVVVVVVVLCVLQVPDDDDPVLLVLLVVCCVPPCVPQNLQNSQVVSCVVVVGRRRHSVNSVVSNVVVVCVVVVPPDDPDQPDDPVLVVLLVVCVVVVDQLVVSQVVSCVPPNDGGDSVSSVVNNVVVVVVVVVVD

Sequence (282 aa):
MESVSRQVLSQPELAKEVLGTQEKKARMVWTEPMQEALTLLHEENPARSWEDVAQDMDRLFGGGIAETICSSQWTSLERKKMMEAGEPPKRRYWGKDMRDKLQELVDMKKTWSNIAKEMGETFGGSFDKGTCYKQWSIFNKKKLKKQTKAEKWRRDKEVASPIVWRREMGRRLEQLHEKEFDSIGWEGIAYVMNAAFQMEGFTARICEERYFKMKHKREGVKGKKYCHWGKDKLDKLQELVDMKKTWSNIAKKMEETFGGSFSKGTCHKQWSIFNKKKLKEQ